Protein 3BRV (pdb70)

B-factor: mean 16.97, std 7.67, range [2.0, 57.82]

InterPro domains:
  IPR000626 Ubiquitin-like domain [PS50053] (307-384)
  IPR000719 Protein kinase domain [PF00069] (16-290)
  IPR000719 Protein kinase domain [PS50011] (15-300)
  IPR000719 Protein kinase domain [SM00220] (15-312)
  IPR008271 Serine/threonine-protein kinase, active site [PS00108] (141-153)
  IPR011009 Protein kinase-like domain superfamily [SSF56112] (11-290)
  IPR022007 I-kappa-kinase-beta NEMO binding domain [PF12179] (706-742)
  IPR022007 I-kappa-kinase-beta NEMO binding domain [SM01239] (705-742)
  IPR029071 Ubiquitin-like domain superfamily [SSF54236] (316-384)
  IPR041185 IKBKB, scaffold dimerization domain [PF18397] (389-663)
  IPR046375 IKBKB, scaffold dimerization domain superfamily [G3DSA:1.20.1270.250] (397-669)
  IPR051180 Inhibitor of nuclear factor kappa-B kinase [PTHR22969] (9-743)

Foldseek 3Di:
DVVVVVVVVVVVVVVVVVVVVVVVVPVVDPVPDDPVVVD/DVVVVVVVVVVVVVVVVVVVVVVCVVVVVVVVVVVVVVVV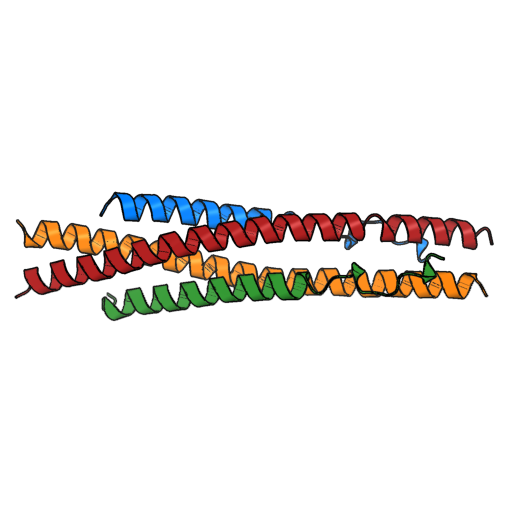VVVVVVVVVVVVVVVVVVVVD/DDDPVGVVVVVVVVVVVVVVVVVVVVVVPVVDPVPDPPVVVD/DVVVVVVVVVVVVVVVVVVVVVVVVVVVVVVVVVVVVVVVVVVVVVVVVVVVVVVVVVVVVD

Secondary structure (DSSP, 8-state):
-HHHHHHHHHHHHHHHHHHHHHHHHTTS-GGGS--GGG-/-HHHHHHHHHHHHHHHHHHHHHHHHHHHHHHHHHHHHHHHHHHHHHHHHHHHHHHHHHHH-/---HHHHHHHHHHHHHHHHHHHHHHHHHHHS-GGGS--GGG-/-HHHHHHHHHHHHHHHHHHHHHHHHHHHHHHHHHHHHHHHHHHHHHHHHHHHHHHHHHHHT-

Sequence (204 aa):
SEELVAEAHNLCTLLENAIQDTVREQDQSFTALDWSWLQETLQRCLEENQELRDAIRQSNQILRERCEELLHFQASQREEKEFLMCKFQEARKLVERLGLAKKSEELVAEAHNLCTLLENAIQDTVREQDQSFTALDWSWLQETLQRCLEENQELRDAIRQSNQILRERCEELLHFQASQREEKEFLMMCKFQEARKLVERLGLE

Organism: Homo sapiens (NCBI:txid9606)

CATH classification: 1.20.5.390

Radius of gyration: 24.62 Å; Cα contacts (8 Å, |Δi|>4): 130; chains: 4; bounding box: 77×47×42 Å

Structure (mmCIF, N/CA/C/O backbone):
data_3BRV
#
_entry.id   3BRV
#
_cell.length_a   44.820
_cell.length_b   50.670
_cell.length_c   102.790
_cell.angle_alpha   90.00
_cell.angle_beta   90.00
_cell.angle_gamma   90.00
#
_symmetry.space_group_name_H-M   'P 21 21 21'
#
loop_
_entity.id
_entity.type
_entity.pdbx_description
1 polymer 'Inhibitor of nuclear factor kappa-B kinase subunit beta'
2 polymer 'NF-kappa-B essential modulator'
3 water water
#
loop_
_atom_site.group_PDB
_atom_site.id
_atom_site.type_symbol
_atom_site.label_atom_id
_atom_site.label_alt_id
_atom_site.label_comp_id
_atom_site.label_asym_id
_atom_site.label_entity_id
_atom_site.label_seq_id
_atom_site.pdbx_PDB_ins_code
_atom_site.Cartn_x
_atom_site.Cartn_y
_atom_site.Cartn_z
_atom_site.occupancy
_atom_site.B_iso_or_equiv
_atom_site.auth_seq_id
_atom_site.auth_comp_id
_atom_site.auth_asym_id
_atom_site.auth_atom_id
_atom_site.pdbx_PDB_model_num
ATOM 1 N N . SER A 1 8 ? -29.417 -14.778 27.213 1.00 12.31 705 SER A N 1
ATOM 2 C CA . SER A 1 8 ? -28.893 -13.737 28.200 1.00 13.63 705 SER A CA 1
ATOM 3 C C . SER A 1 8 ? -28.455 -12.368 27.612 1.00 13.35 705 SER A C 1
ATOM 4 O O . SER A 1 8 ? -27.607 -12.235 26.714 1.00 12.56 705 SER A O 1
ATOM 7 N N . GLU A 1 9 ? -29.033 -11.348 28.206 1.00 13.88 706 GLU A N 1
ATOM 8 C CA . GLU A 1 9 ? -28.982 -9.963 27.762 1.00 13.94 706 GLU A CA 1
ATOM 9 C C . GLU A 1 9 ? -27.565 -9.383 27.766 1.00 13.68 706 GLU A C 1
ATOM 10 O O . GLU A 1 9 ? -27.200 -8.613 26.882 1.00 13.68 706 GLU A O 1
ATOM 12 N N . GLU A 1 10 ? -26.770 -9.789 28.764 1.00 14.38 707 GLU A N 1
ATOM 13 C CA . GLU A 1 10 ? -25.362 -9.381 28.941 1.00 14.00 707 GLU A CA 1
ATOM 14 C C . GLU A 1 10 ? -24.431 -10.022 27.933 1.00 13.42 707 GLU A C 1
ATOM 15 O O . GLU A 1 10 ? -23.602 -9.350 27.343 1.00 14.19 707 GLU A O 1
ATOM 21 N N . LEU A 1 11 ? -24.546 -11.316 27.729 1.00 12.15 708 LEU A N 1
ATOM 22 C CA . LEU A 1 11 ? -23.731 -11.947 26.722 1.00 12.49 708 LEU A CA 1
ATOM 23 C C . LEU A 1 11 ? -23.916 -11.255 25.361 1.00 12.01 708 LEU A C 1
ATOM 24 O O . LEU A 1 11 ? -22.961 -11.169 24.576 1.00 11.42 708 LEU A O 1
ATOM 29 N N . VAL A 1 12 ? -25.164 -10.879 25.086 1.00 12.21 709 VAL A N 1
ATOM 30 C CA . VAL A 1 12 ? -25.620 -10.246 23.823 1.00 12.77 709 VAL A CA 1
ATOM 31 C C . VAL A 1 12 ? -25.098 -8.794 23.687 1.00 13.27 709 VAL A C 1
ATOM 32 O O . VAL A 1 12 ? -24.659 -8.398 22.620 1.00 14.51 709 VAL A O 1
ATOM 36 N N . ALA A 1 13 ? -25.144 -8.040 24.785 1.00 11.53 710 ALA A N 1
ATOM 37 C CA . ALA A 1 13 ? -24.590 -6.700 24.909 1.00 10.90 710 ALA A CA 1
ATOM 38 C C . ALA A 1 13 ? -23.070 -6.724 24.767 1.00 10.02 710 ALA A C 1
ATOM 39 O O . ALA A 1 13 ? -22.494 -5.900 24.107 1.00 10.46 710 ALA A O 1
ATOM 41 N N . GLU A 1 14 ? -22.408 -7.668 25.402 1.00 9.22 711 GLU A N 1
ATOM 42 C CA . GLU A 1 14 ? -20.985 -7.768 25.268 1.00 9.44 711 GLU A CA 1
ATOM 43 C C . GLU A 1 14 ? -20.569 -8.041 23.863 1.00 9.93 711 GLU A C 1
ATOM 44 O O . GLU A 1 14 ? -19.521 -7.510 23.397 1.00 9.25 711 GLU A O 1
ATOM 50 N N . ALA A 1 15 ? -21.372 -8.857 23.174 1.00 8.80 712 ALA A N 1
ATOM 51 C CA . ALA A 1 15 ? -20.978 -9.261 21.861 1.00 11.03 712 ALA A CA 1
ATOM 52 C C . ALA A 1 15 ? -21.020 -8.064 20.921 1.00 10.57 712 ALA A C 1
ATOM 53 O O . ALA A 1 15 ? -20.086 -7.870 20.157 1.00 12.58 712 ALA A O 1
ATOM 55 N N . HIS A 1 16 ? -22.092 -7.290 20.981 1.00 9.97 713 HIS A N 1
ATOM 56 C CA . HIS A 1 16 ? -22.221 -6.028 20.276 1.00 10.76 713 HIS A CA 1
ATOM 57 C C . HIS A 1 16 ? -21.067 -5.122 20.591 1.00 10.08 713 HIS A C 1
ATOM 58 O O . HIS A 1 16 ? -20.513 -4.514 19.702 1.00 10.20 713 HIS A O 1
ATOM 65 N N . ASN A 1 17 ? -20.726 -4.994 21.864 1.00 11.04 714 ASN A N 1
ATOM 66 C CA . ASN A 1 17 ? -19.575 -4.179 22.233 1.00 12.60 714 ASN A CA 1
ATOM 67 C C . ASN A 1 17 ? -18.232 -4.624 21.594 1.00 13.25 714 ASN A C 1
ATOM 68 O O . ASN A 1 17 ? -17.498 -3.789 21.114 1.00 14.03 714 ASN A O 1
ATOM 73 N N . LEU A 1 18 ? -17.942 -5.938 21.584 1.00 13.57 715 LEU A N 1
ATOM 74 C CA . LEU A 1 18 ? -16.719 -6.528 20.983 1.00 13.25 715 LEU A CA 1
ATOM 75 C C . LEU A 1 18 ? -16.648 -6.447 19.453 1.00 13.00 715 LEU A C 1
ATOM 76 O O . LEU A 1 18 ? -15.578 -6.239 18.905 1.00 13.93 715 LEU A O 1
ATOM 81 N N . CYS A 1 19 ? -17.802 -6.574 18.820 1.00 13.33 716 CYS A N 1
ATOM 82 C CA . CYS A 1 19 ? -17.963 -6.368 17.383 1.00 14.10 716 CYS A CA 1
ATOM 83 C C . CYS A 1 19 ? -17.692 -4.945 16.962 1.00 12.14 716 CYS A C 1
ATOM 84 O O . CYS A 1 19 ? -17.207 -4.726 15.849 1.00 12.56 716 CYS A O 1
ATOM 87 N N . THR A 1 20 ? -18.063 -4.000 17.810 1.00 9.67 717 THR A N 1
ATOM 88 C CA . THR A 1 20 ? -17.881 -2.622 17.511 1.00 8.86 717 THR A CA 1
ATOM 89 C C . THR A 1 20 ? -16.363 -2.325 17.549 1.00 9.74 717 THR A C 1
ATOM 90 O O . THR A 1 20 ? -15.835 -1.770 16.557 1.00 8.36 717 THR A O 1
ATOM 94 N N . LEU A 1 21 ? -15.700 -2.737 18.659 1.00 9.18 718 LEU A N 1
ATOM 95 C CA . LEU A 1 21 ? -14.206 -2.797 18.808 1.00 9.94 718 LEU A CA 1
ATOM 96 C C . LEU A 1 21 ? -13.486 -3.536 17.684 1.00 9.71 718 LEU A C 1
ATOM 97 O O . LEU A 1 21 ? -12.551 -2.986 17.129 1.00 14.13 718 LEU A O 1
ATOM 102 N N . LEU A 1 22 ? -13.892 -4.755 17.320 1.00 8.44 719 LEU A N 1
ATOM 103 C CA . LEU A 1 22 ? -13.329 -5.398 16.138 1.00 5.99 719 LEU A CA 1
ATOM 104 C C . LEU A 1 22 ? -13.549 -4.527 14.882 1.00 5.05 719 LEU A C 1
ATOM 105 O O . LEU A 1 22 ? -12.645 -4.329 14.078 1.00 5.76 719 LEU A O 1
ATOM 110 N N . GLU A 1 23 ? -14.738 -4.041 14.675 1.00 5.55 720 GLU A N 1
ATOM 111 C CA . GLU A 1 23 ? -14.956 -3.118 13.572 1.00 8.10 720 GLU A CA 1
ATOM 112 C C . GLU A 1 23 ? -13.967 -1.973 13.540 1.00 8.63 720 GLU A C 1
ATOM 113 O O . GLU A 1 23 ? -13.373 -1.699 12.479 1.00 10.76 720 GLU A O 1
ATOM 119 N N . ASN A 1 24 ? -13.808 -1.302 14.673 1.00 8.62 721 ASN A N 1
ATOM 120 C CA . ASN A 1 24 ? -12.973 -0.080 14.781 1.00 8.13 721 ASN A CA 1
ATOM 121 C C . ASN A 1 24 ? -11.492 -0.383 14.520 1.00 9.39 721 ASN A C 1
ATOM 122 O O . ASN A 1 24 ? -10.767 0.408 13.867 1.00 8.40 721 ASN A O 1
ATOM 127 N N . ALA A 1 25 ? -11.063 -1.521 15.094 1.00 10.52 722 ALA A N 1
ATOM 128 C CA . ALA A 1 25 ? -9.695 -2.002 15.073 1.00 11.62 722 ALA A CA 1
ATOM 129 C C . ALA A 1 25 ? -9.395 -2.287 13.631 1.00 11.94 722 ALA A C 1
ATOM 130 O O . ALA A 1 25 ? -8.365 -1.906 13.182 1.00 13.33 722 ALA A O 1
ATOM 132 N N . ILE A 1 26 ? -10.298 -2.927 12.888 1.00 13.31 723 ILE A N 1
ATOM 133 C CA . ILE A 1 26 ? -10.010 -3.245 11.466 1.00 13.58 723 ILE A CA 1
ATOM 134 C C . ILE A 1 26 ? -9.943 -1.967 10.643 1.00 13.82 723 ILE A C 1
ATOM 135 O O . ILE A 1 26 ? -9.114 -1.864 9.688 1.00 13.30 723 ILE A O 1
ATOM 140 N N . GLN A 1 27 ? -10.839 -1.026 10.958 1.00 12.70 724 GLN A N 1
ATOM 141 C CA . GLN A 1 27 ? -10.933 0.239 10.228 1.00 14.35 724 GLN A CA 1
ATOM 142 C C . GLN A 1 27 ? -9.652 1.057 10.372 1.00 15.07 724 GLN A C 1
ATOM 143 O O . GLN A 1 27 ? -9.160 1.584 9.404 1.00 16.39 724 GLN A O 1
ATOM 145 N N . ASP A 1 28 ? -9.160 1.189 11.597 1.00 16.27 725 ASP A N 1
ATOM 146 C CA . ASP A 1 28 ? -7.916 1.863 11.889 1.00 16.57 725 ASP A CA 1
ATOM 147 C C . ASP A 1 28 ? -6.762 1.303 11.092 1.00 17.10 725 ASP A C 1
ATOM 148 O O . ASP A 1 28 ? -5.986 2.063 10.504 1.00 16.53 725 ASP A O 1
ATOM 153 N N . THR A 1 29 ? -6.649 -0.016 11.110 1.00 16.63 726 THR A N 1
ATOM 154 C CA . THR A 1 29 ? -5.625 -0.715 10.373 1.00 17.93 726 THR A CA 1
ATOM 155 C C . THR A 1 29 ? -5.667 -0.369 8.897 1.00 17.17 726 THR A C 1
ATOM 156 O O . THR A 1 29 ? -4.636 0.013 8.353 1.00 18.41 726 THR A O 1
ATOM 160 N N . VAL A 1 30 ? -6.830 -0.527 8.268 1.00 17.27 727 VAL A N 1
ATOM 161 C CA . VAL A 1 30 ? -7.019 -0.211 6.842 1.00 17.06 727 VAL A CA 1
ATOM 162 C C . VAL A 1 30 ? -7.225 1.299 6.718 1.00 19.55 727 VAL A C 1
ATOM 163 O O . VAL A 1 30 ? -8.281 1.716 6.263 1.00 22.60 727 VAL A O 1
ATOM 167 N N . ARG A 1 31 ? -6.333 2.138 7.186 1.00 19.70 728 ARG A N 1
ATOM 168 C CA . ARG A 1 31 ? -6.524 3.608 7.087 1.00 18.67 728 ARG A CA 1
ATOM 169 C C . ARG A 1 31 ? -5.089 4.014 7.277 1.00 18.62 728 ARG A C 1
ATOM 170 O O . ARG A 1 31 ? -4.509 4.712 6.459 1.00 18.83 728 ARG A O 1
ATOM 172 N N . GLU A 1 32 ? -4.478 3.480 8.332 1.00 18.86 729 GLU A N 1
ATOM 173 C CA . GLU A 1 32 ? -3.030 3.584 8.494 1.00 20.00 729 GLU A CA 1
ATOM 174 C C . GLU A 1 32 ? -2.290 3.036 7.254 1.00 19.49 729 GLU A C 1
ATOM 175 O O . GLU A 1 32 ? -1.493 3.741 6.680 1.00 19.81 729 GLU A O 1
ATOM 177 N N . GLN A 1 33 ? -2.627 1.829 6.779 1.00 20.70 730 GLN A N 1
ATOM 178 C CA . GLN A 1 33 ? -1.875 1.210 5.673 1.00 19.69 730 GLN A CA 1
ATOM 179 C C . GLN A 1 33 ? -2.192 1.881 4.331 1.00 18.89 730 GLN A C 1
ATOM 180 O O . GLN A 1 33 ? -1.475 1.681 3.295 1.00 19.01 730 GLN A O 1
ATOM 186 N N . ASP A 1 34 ? -3.231 2.718 4.363 1.00 18.33 731 ASP A N 1
ATOM 187 C CA . ASP A 1 34 ? -3.539 3.631 3.241 1.00 17.46 731 ASP A CA 1
ATOM 188 C C . ASP A 1 34 ? -2.787 4.923 3.209 1.00 15.75 731 ASP A C 1
ATOM 189 O O . ASP A 1 34 ? -2.975 5.702 2.311 1.00 16.37 731 ASP A O 1
ATOM 194 N N . GLN A 1 35 ? -1.953 5.186 4.204 1.00 13.59 732 GLN A N 1
ATOM 195 C CA . GLN A 1 35 ? -0.972 6.238 4.030 1.00 10.88 732 GLN A CA 1
ATOM 196 C C . GLN A 1 35 ? 0.200 5.524 3.294 1.00 7.89 732 GLN A C 1
ATOM 197 O O . GLN A 1 35 ? 0.945 4.756 3.898 1.00 5.18 732 GLN A O 1
ATOM 203 N N . SER A 1 36 ? 0.273 5.717 1.978 1.00 5.28 733 SER A N 1
ATOM 204 C CA . SER A 1 36 ? 1.186 4.904 1.124 1.00 3.73 733 SER A CA 1
ATOM 205 C C . SER A 1 36 ? 2.492 5.609 0.757 1.00 3.39 733 SER A C 1
ATOM 206 O O . SER A 1 36 ? 2.570 6.880 0.611 1.00 2.00 733 SER A O 1
ATOM 209 N N . PHE A 1 37 ? 3.523 4.796 0.570 1.00 4.36 734 PHE A N 1
ATOM 210 C CA . PHE A 1 37 ? 4.824 5.287 0.137 1.00 4.77 734 PHE A CA 1
ATOM 211 C C . PHE A 1 37 ? 4.827 5.774 -1.296 1.00 6.98 734 PHE A C 1
ATOM 212 O O . PHE A 1 37 ? 5.743 6.479 -1.723 1.00 7.21 734 PHE A O 1
ATOM 220 N N . THR A 1 38 ? 3.769 5.409 -2.031 1.00 10.56 735 THR A N 1
ATOM 221 C CA . THR A 1 38 ? 3.463 5.913 -3.380 1.00 12.17 735 THR A CA 1
ATOM 222 C C . THR A 1 38 ? 3.295 7.409 -3.342 1.00 12.43 735 THR A C 1
ATOM 223 O O . THR A 1 38 ? 3.430 8.035 -4.358 1.00 13.82 735 THR A O 1
ATOM 227 N N . ALA A 1 39 ? 3.032 7.957 -2.167 1.00 12.74 736 ALA A N 1
ATOM 228 C CA . ALA A 1 39 ? 2.873 9.419 -1.948 1.00 13.29 736 ALA A CA 1
ATOM 229 C C . ALA A 1 39 ? 4.137 10.245 -1.833 1.00 12.13 736 ALA A C 1
ATOM 230 O O . ALA A 1 39 ? 4.136 11.481 -1.972 1.00 12.45 736 ALA A O 1
ATOM 232 N N . LEU A 1 40 ? 5.191 9.602 -1.426 1.00 12.81 737 LEU A N 1
ATOM 233 C CA . LEU A 1 40 ? 6.479 10.209 -1.324 1.00 11.39 737 LEU A CA 1
ATOM 234 C C . LEU A 1 40 ? 6.901 10.569 -2.730 1.00 12.70 737 LEU A C 1
ATOM 235 O O . LEU A 1 40 ? 6.403 10.031 -3.712 1.00 12.83 737 LEU A O 1
ATOM 240 N N . ASP A 1 41 ? 7.794 11.543 -2.822 1.00 13.99 738 ASP A N 1
ATOM 241 C CA . ASP A 1 41 ? 8.426 11.893 -4.038 1.00 14.72 738 ASP A CA 1
ATOM 242 C C . ASP A 1 41 ? 9.584 10.946 -4.314 1.00 14.29 738 ASP A C 1
ATOM 243 O O . ASP A 1 41 ? 10.526 10.915 -3.525 1.00 14.05 738 ASP A O 1
ATOM 248 N N . TRP A 1 42 ? 9.532 10.173 -5.405 1.00 13.24 739 TRP A N 1
ATOM 249 C CA . TRP A 1 42 ? 10.602 9.215 -5.714 1.00 13.33 739 TRP A CA 1
ATOM 250 C C . TRP A 1 42 ? 11.409 9.669 -6.957 1.00 12.75 739 TRP A C 1
ATOM 251 O O . TRP A 1 42 ? 12.194 8.946 -7.515 1.00 12.34 739 TRP A O 1
ATOM 262 N N . SER A 1 43 ? 11.246 10.899 -7.353 1.00 12.39 740 SER A N 1
ATOM 263 C CA . SER A 1 43 ? 11.873 11.392 -8.597 1.00 11.91 740 SER A CA 1
ATOM 264 C C . SER A 1 43 ? 13.408 11.555 -8.468 1.00 13.37 740 SER A C 1
ATOM 265 O O . SER A 1 43 ? 14.118 11.674 -9.456 1.00 10.91 740 SER A O 1
ATOM 268 N N . TRP A 1 44 ? 13.939 11.516 -7.245 1.00 15.16 741 TRP A N 1
ATOM 269 C CA . TRP A 1 44 ? 15.413 11.505 -7.074 1.00 17.12 741 TRP A CA 1
ATOM 270 C C . TRP A 1 44 ? 16.042 10.170 -7.539 1.00 18.62 741 TRP A C 1
ATOM 271 O O . TRP A 1 44 ? 17.258 10.061 -7.614 1.00 19.39 741 TRP A O 1
ATOM 282 N N . LEU A 1 45 ? 15.214 9.163 -7.834 1.00 20.87 742 LEU A N 1
ATOM 283 C CA . LEU A 1 45 ? 15.659 7.936 -8.511 1.00 24.98 742 LEU A CA 1
ATOM 284 C C . LEU A 1 45 ? 15.983 8.213 -9.965 1.00 28.06 742 LEU A C 1
ATOM 285 O O . LEU A 1 45 ? 16.628 7.397 -10.621 1.00 28.50 742 LEU A O 1
ATOM 290 N N . GLN A 1 46 ? 15.420 9.331 -10.458 1.00 34.28 743 GLN A N 1
ATOM 291 C CA . GLN A 1 46 ? 15.871 10.246 -11.599 1.00 38.65 743 GLN A CA 1
ATOM 292 C C . GLN A 1 46 ? 14.661 10.684 -12.413 1.00 39.93 743 GLN A C 1
ATOM 293 O O . GLN A 1 46 ? 13.687 9.918 -12.514 1.00 42.41 743 GLN A O 1
ATOM 299 N N . GLU B 2 8 ? -46.658 -17.059 29.224 1.00 17.95 49 GLU B N 1
ATOM 300 C CA . GLU B 2 8 ? -46.071 -18.369 29.619 1.00 15.78 49 GLU B CA 1
ATOM 301 C C . GLU B 2 8 ? -44.563 -18.673 29.402 1.00 15.17 49 GLU B C 1
ATOM 302 O O . GLU B 2 8 ? -43.818 -17.943 28.759 1.00 15.26 49 GLU B O 1
ATOM 308 N N . THR B 2 9 ? -44.160 -19.799 29.985 1.00 13.70 50 THR B N 1
ATOM 309 C CA . THR B 2 9 ? -42.828 -20.329 29.998 1.00 12.98 50 THR B CA 1
ATOM 310 C C . THR B 2 9 ? -42.250 -20.587 28.591 1.00 12.16 50 THR B C 1
ATOM 311 O O . THR B 2 9 ? -41.097 -20.242 28.306 1.00 11.50 50 THR B O 1
ATOM 315 N N . LEU B 2 10 ? -43.032 -21.203 27.710 1.00 11.32 51 LEU B N 1
ATOM 316 C CA . LEU B 2 10 ? -42.536 -21.451 26.346 1.00 10.67 51 LEU B CA 1
ATOM 317 C C . LEU B 2 10 ? -42.328 -20.119 25.561 1.00 10.63 51 LEU B C 1
ATOM 318 O O . LEU B 2 10 ? -41.273 -19.937 24.854 1.00 8.63 51 LEU B O 1
ATOM 323 N N . GLN B 2 11 ? -43.278 -19.178 25.737 1.00 10.09 52 GLN B N 1
ATOM 324 C CA . GLN B 2 11 ? -43.206 -17.860 25.070 1.00 10.65 52 GLN B CA 1
ATOM 325 C C . GLN B 2 11 ? -41.984 -17.040 25.567 1.00 11.54 52 GLN B C 1
ATOM 326 O O . GLN B 2 11 ? -41.333 -16.347 24.794 1.00 11.69 52 GLN B O 1
ATOM 328 N N . ARG B 2 12 ? -41.679 -17.119 26.859 1.00 12.17 53 ARG B N 1
ATOM 329 C CA . ARG B 2 12 ? -40.531 -16.410 27.393 1.00 12.53 53 ARG B CA 1
ATOM 330 C C . ARG B 2 12 ? -39.304 -17.056 26.803 1.00 13.17 53 ARG B C 1
ATOM 331 O O . ARG B 2 12 ? -38.319 -16.398 26.485 1.00 14.81 53 ARG B O 1
ATOM 333 N N . CYS B 2 13 ? -39.376 -18.358 26.611 1.00 14.43 54 CYS B N 1
ATOM 334 C CA . CYS B 2 13 ? -38.228 -19.118 26.227 1.00 13.04 54 CYS B CA 1
ATOM 335 C C . CYS B 2 13 ? -37.935 -18.877 24.750 1.00 13.25 54 CYS B C 1
ATOM 336 O O . CYS B 2 13 ? -36.761 -18.816 24.336 1.00 11.89 54 CYS B O 1
ATOM 339 N N . LEU B 2 14 ? -39.019 -18.767 23.970 1.00 12.54 55 LEU B N 1
ATOM 340 C CA . LEU B 2 14 ? -38.933 -18.497 22.560 1.00 12.59 55 LEU B CA 1
ATOM 341 C C . LEU B 2 14 ? -38.494 -17.060 22.362 1.00 13.26 55 LEU B C 1
ATOM 342 O O . LEU B 2 14 ? -37.840 -16.804 21.388 1.00 13.54 55 LEU B O 1
ATOM 347 N N . GLU B 2 15 ? -38.808 -16.124 23.267 1.00 14.37 56 GLU B N 1
ATOM 348 C CA . GLU B 2 15 ? -38.328 -14.709 23.070 1.00 15.99 56 GLU B CA 1
ATOM 349 C C . GLU B 2 15 ? -36.799 -14.706 23.223 1.00 15.84 56 GLU B C 1
ATOM 350 O O . GLU B 2 15 ? -36.079 -14.013 22.519 1.00 15.22 56 GLU B O 1
ATOM 356 N N . GLU B 2 16 ? -36.321 -15.484 24.181 1.00 15.98 57 GLU B N 1
ATOM 357 C CA . GLU B 2 16 ? -34.913 -15.503 24.419 1.00 16.22 57 GLU B CA 1
ATOM 358 C C . GLU B 2 16 ? -34.243 -16.178 23.240 1.00 15.27 57 GLU B C 1
ATOM 359 O O . GLU B 2 16 ? -33.232 -15.658 22.772 1.00 15.74 57 GLU B O 1
ATOM 365 N N . ASN B 2 17 ? -34.806 -17.300 22.763 1.00 12.57 58 ASN B N 1
ATOM 366 C CA . ASN B 2 17 ? -34.294 -18.022 21.597 1.00 12.82 58 ASN B CA 1
ATOM 367 C C . ASN B 2 17 ? -34.112 -17.105 20.366 1.00 13.34 58 ASN B C 1
ATOM 368 O O . ASN B 2 17 ? -33.059 -17.076 19.726 1.00 12.66 58 ASN B O 1
ATOM 373 N N . GLN B 2 18 ? -35.122 -16.318 20.076 1.00 14.01 59 GLN B N 1
ATOM 374 C CA . GLN B 2 18 ? -35.026 -15.429 18.957 1.00 15.69 59 GLN B CA 1
ATOM 375 C C . GLN B 2 18 ? -33.963 -14.396 19.187 1.00 15.51 59 GLN B C 1
ATOM 376 O O . GLN B 2 18 ? -33.184 -14.111 18.278 1.00 16.89 59 GLN B O 1
ATOM 382 N N . GLU B 2 19 ? -33.861 -13.898 20.422 1.00 14.92 60 GLU B N 1
ATOM 383 C CA . GLU B 2 19 ? -32.904 -12.815 20.758 1.00 13.44 60 GLU B CA 1
ATOM 384 C C . GLU B 2 19 ? -31.470 -13.360 20.592 1.00 12.91 60 GLU B C 1
ATOM 385 O O . GLU B 2 19 ? -30.585 -12.683 20.007 1.00 11.66 60 GLU B O 1
ATOM 387 N N . LEU B 2 20 ? -31.267 -14.611 21.063 1.00 11.76 61 LEU B N 1
ATOM 388 C CA . LEU B 2 20 ? -29.975 -15.310 20.966 1.00 10.57 61 LEU B CA 1
ATOM 389 C C . LEU B 2 20 ? -29.540 -15.504 19.487 1.00 11.97 61 LEU B C 1
ATOM 390 O O . LEU B 2 20 ? -28.420 -15.150 19.140 1.00 10.42 61 LEU B O 1
ATOM 395 N N . ARG B 2 21 ? -30.469 -15.961 18.626 1.00 14.53 62 ARG B N 1
ATOM 396 C CA . ARG B 2 21 ? -30.252 -16.197 17.202 1.00 15.57 62 ARG B CA 1
ATOM 397 C C . ARG B 2 21 ? -30.039 -14.914 16.509 1.00 14.93 62 ARG B C 1
ATOM 398 O O . ARG B 2 21 ? -29.285 -14.877 15.569 1.00 17.21 62 ARG B O 1
ATOM 406 N N . ASP B 2 22 ? -30.781 -13.866 16.878 1.00 14.41 63 ASP B N 1
ATOM 407 C CA . ASP B 2 22 ? -30.562 -12.563 16.231 1.00 12.61 63 ASP B CA 1
ATOM 408 C C . ASP B 2 22 ? -29.133 -12.137 16.501 1.00 11.10 63 ASP B C 1
ATOM 409 O O . ASP B 2 22 ? -28.453 -11.781 15.561 1.00 10.45 63 ASP B O 1
ATOM 414 N N . ALA B 2 23 ? -28.687 -12.214 17.767 1.00 10.72 64 ALA B N 1
ATOM 415 C CA . ALA B 2 23 ? -27.301 -11.885 18.146 1.00 11.31 64 ALA B CA 1
ATOM 416 C C . ALA B 2 23 ? -26.287 -12.626 17.328 1.00 11.21 64 ALA B C 1
ATOM 417 O O . ALA B 2 23 ? -25.578 -12.034 16.587 1.00 11.97 64 ALA B O 1
ATOM 419 N N . ILE B 2 24 ? -26.223 -13.927 17.440 1.00 11.94 65 ILE B N 1
ATOM 420 C CA . ILE B 2 24 ? -25.313 -14.697 16.578 1.00 11.94 65 ILE B CA 1
ATOM 421 C C . ILE B 2 24 ? -25.407 -14.362 15.075 1.00 10.74 65 ILE B C 1
ATOM 422 O O . ILE B 2 24 ? -24.456 -14.419 14.340 1.00 7.95 65 ILE B O 1
ATOM 427 N N . ARG B 2 25 ? -26.610 -14.128 14.599 1.00 12.54 66 ARG B N 1
ATOM 428 C CA . ARG B 2 25 ? -26.761 -13.860 13.187 1.00 12.65 66 ARG B CA 1
ATOM 429 C C . ARG B 2 25 ? -26.110 -12.506 12.801 1.00 10.98 66 ARG B C 1
ATOM 430 O O . ARG B 2 25 ? -25.603 -12.383 11.695 1.00 9.81 66 ARG B O 1
ATOM 438 N N . GLN B 2 26 ? -26.173 -11.543 13.724 1.00 9.80 67 GLN B N 1
ATOM 439 C CA . GLN B 2 26 ? -25.614 -10.211 13.568 1.00 10.80 67 GLN B CA 1
ATOM 440 C C . GLN B 2 26 ? -24.110 -10.253 13.653 1.00 11.22 67 GLN B C 1
ATOM 441 O O . GLN B 2 26 ? -23.458 -9.506 12.993 1.00 9.91 67 GLN B O 1
ATOM 447 N N . SER B 2 27 ? -23.565 -11.030 14.588 1.00 11.97 68 SER B N 1
ATOM 448 C CA . SER B 2 27 ? -22.119 -11.134 14.683 1.00 12.43 68 SER B CA 1
ATOM 449 C C . SER B 2 27 ? -21.594 -11.876 13.447 1.00 11.85 68 SER B C 1
ATOM 450 O O . SER B 2 27 ? -20.510 -11.615 12.934 1.00 12.84 68 SER B O 1
ATOM 453 N N . ASN B 2 28 ? -22.384 -12.820 12.958 1.00 12.48 69 ASN B N 1
ATOM 454 C CA . ASN B 2 28 ? -21.956 -13.694 11.876 1.00 12.60 69 ASN B CA 1
ATOM 455 C C . ASN B 2 28 ? -21.793 -12.806 10.640 1.00 12.61 69 ASN B C 1
ATOM 456 O O . ASN B 2 28 ? -20.833 -12.944 9.925 1.00 12.39 69 ASN B O 1
ATOM 461 N N . GLN B 2 29 ? -22.771 -11.950 10.373 1.00 12.78 70 GLN B N 1
ATOM 462 C CA . GLN B 2 29 ? -22.675 -10.973 9.268 1.00 12.44 70 GLN B CA 1
ATOM 463 C C . GLN B 2 29 ? -21.454 -10.031 9.461 1.00 11.61 70 GLN B C 1
ATOM 464 O O . GLN B 2 29 ? -20.694 -9.803 8.553 1.00 9.88 70 GLN B O 1
ATOM 470 N N . ILE B 2 30 ? -21.249 -9.500 10.670 1.00 12.71 71 ILE B N 1
ATOM 471 C CA . ILE B 2 30 ? -20.033 -8.655 10.952 1.00 13.82 71 ILE B CA 1
ATOM 472 C C . ILE B 2 30 ? -18.689 -9.379 10.645 1.00 13.72 71 ILE B C 1
ATOM 473 O O . ILE B 2 30 ? -17.849 -8.836 9.980 1.00 14.90 71 ILE B O 1
ATOM 478 N N . LEU B 2 31 ? -18.531 -10.614 11.133 1.00 14.00 72 LEU B N 1
ATOM 479 C CA . LEU B 2 31 ? -17.375 -11.468 10.879 1.00 13.75 72 LEU B CA 1
ATOM 480 C C . LEU B 2 31 ? -17.207 -11.599 9.410 1.00 14.19 72 LEU B C 1
ATOM 481 O O . LEU B 2 31 ? -16.115 -11.375 8.883 1.00 16.16 72 LEU B O 1
ATOM 486 N N . ARG B 2 32 ? -18.292 -11.896 8.710 1.00 12.98 73 ARG B N 1
ATOM 487 C CA . ARG B 2 32 ? -18.254 -12.161 7.296 1.00 11.97 73 ARG B CA 1
ATOM 488 C C . ARG B 2 32 ? -17.713 -10.970 6.459 1.00 13.01 73 ARG B C 1
ATOM 489 O O . ARG B 2 32 ? -16.815 -11.125 5.596 1.00 12.37 73 ARG B O 1
ATOM 497 N N . GLU B 2 33 ? -18.250 -9.774 6.742 1.00 13.25 74 GLU B N 1
ATOM 498 C CA . GLU B 2 33 ? -17.837 -8.562 6.093 1.00 13.61 74 GLU B CA 1
ATOM 499 C C . GLU B 2 33 ? -16.402 -8.193 6.489 1.00 13.50 74 GLU B C 1
ATOM 500 O O . GLU B 2 33 ? -15.622 -7.731 5.650 1.00 12.22 74 GLU B O 1
ATOM 506 N N . ARG B 2 34 ? -16.065 -8.352 7.778 1.00 13.97 75 ARG B N 1
ATOM 507 C CA . ARG B 2 34 ? -14.731 -8.030 8.290 1.00 13.49 75 ARG B CA 1
ATOM 508 C C . ARG B 2 34 ? -13.693 -8.924 7.704 1.00 13.72 75 ARG B C 1
ATOM 509 O O . ARG B 2 34 ? -12.556 -8.495 7.385 1.00 13.95 75 ARG B O 1
ATOM 517 N N . CYS B 2 35 ? -14.056 -10.198 7.562 1.00 13.61 76 CYS B N 1
ATOM 518 C CA . CYS B 2 35 ? -13.156 -11.160 6.930 1.00 15.07 76 CYS B CA 1
ATOM 519 C C . CYS B 2 35 ? -12.840 -10.799 5.472 1.00 15.42 76 CYS B C 1
ATOM 520 O O . CYS B 2 35 ? -11.687 -10.840 5.098 1.00 16.79 76 CYS B O 1
ATOM 523 N N . GLU B 2 36 ? -13.847 -10.498 4.658 1.00 15.61 77 GLU B N 1
ATOM 524 C CA . GLU B 2 36 ? -13.671 -10.044 3.282 1.00 16.88 77 GLU B CA 1
ATOM 525 C C . GLU B 2 36 ? -12.804 -8.773 3.195 1.00 17.14 77 GLU B C 1
ATOM 526 O O . GLU B 2 36 ? -11.839 -8.713 2.428 1.00 14.95 77 GLU B O 1
ATOM 532 N N . GLU B 2 37 ? -13.096 -7.792 4.057 1.00 17.13 78 GLU B N 1
ATOM 533 C CA . GLU B 2 37 ? -12.239 -6.608 4.200 1.00 19.34 78 GLU B CA 1
ATOM 534 C C . GLU B 2 37 ? -10.751 -6.846 4.520 1.00 19.39 78 GLU B C 1
ATOM 535 O O . GLU B 2 37 ? -9.873 -6.099 4.090 1.00 20.32 78 GLU B O 1
ATOM 541 N N . LEU B 2 38 ? -10.492 -7.818 5.381 1.00 18.16 79 LEU B N 1
ATOM 542 C CA . LEU B 2 38 ? -9.159 -8.164 5.761 1.00 17.45 79 LEU B CA 1
ATOM 543 C C . LEU B 2 38 ? -8.425 -8.906 4.648 1.00 17.13 79 LEU B C 1
ATOM 544 O O . LEU B 2 38 ? -7.227 -8.832 4.562 1.00 15.15 79 LEU B O 1
ATOM 549 N N . LEU B 2 39 ? -9.164 -9.660 3.845 1.00 16.53 80 LEU B N 1
ATOM 550 C CA . LEU B 2 39 ? -8.634 -10.314 2.676 1.00 17.95 80 LEU B CA 1
ATOM 551 C C . LEU B 2 39 ? -8.259 -9.337 1.538 1.00 17.90 80 LEU B C 1
ATOM 552 O O . LEU B 2 39 ? -7.256 -9.562 0.835 1.00 17.39 80 LEU B O 1
ATOM 557 N N . HIS B 2 40 ? -9.099 -8.317 1.324 1.00 16.86 81 HIS B N 1
ATOM 558 C CA . HIS B 2 40 ? -8.743 -7.141 0.520 1.00 16.55 81 HIS B CA 1
ATOM 559 C C . HIS B 2 40 ? -7.504 -6.373 1.003 1.00 16.85 81 HIS B C 1
ATOM 560 O O . HIS B 2 40 ? -6.690 -5.968 0.191 1.00 16.54 81 HIS B O 1
ATOM 567 N N . PHE B 2 41 ? -7.406 -6.128 2.311 1.00 15.42 82 PHE B N 1
ATOM 568 C CA . PHE B 2 41 ? -6.255 -5.528 2.920 1.00 15.53 82 PHE B CA 1
ATOM 569 C C . PHE B 2 41 ? -4.974 -6.341 2.719 1.00 16.74 82 PHE B C 1
ATOM 570 O O . PHE B 2 41 ? -3.936 -5.812 2.647 1.00 18.32 82 PHE B O 1
ATOM 578 N N . GLN B 2 42 ? -5.029 -7.643 2.738 1.00 16.76 83 GLN B N 1
ATOM 579 C CA . GLN B 2 42 ? -3.887 -8.424 2.350 1.00 17.16 83 GLN B CA 1
ATOM 580 C C . GLN B 2 42 ? -3.426 -8.150 0.923 1.00 17.19 83 GLN B C 1
ATOM 581 O O . GLN B 2 42 ? -2.236 -8.211 0.751 1.00 17.63 83 GLN B O 1
ATOM 587 N N . ALA B 2 43 ? -4.334 -7.929 -0.067 1.00 15.33 84 ALA B N 1
ATOM 588 C CA . ALA B 2 43 ? -3.957 -7.596 -1.459 1.00 15.80 84 ALA B CA 1
ATOM 589 C C . ALA B 2 43 ? -3.308 -6.190 -1.501 1.00 16.13 84 ALA B C 1
ATOM 590 O O . ALA B 2 43 ? -2.247 -5.993 -2.083 1.00 17.64 84 ALA B O 1
ATOM 592 N N . SER B 2 44 ? -3.920 -5.233 -0.821 1.00 15.66 85 SER B N 1
ATOM 593 C CA . SER B 2 44 ? -3.409 -3.860 -0.707 1.00 14.92 85 SER B CA 1
ATOM 594 C C . SER B 2 44 ? -1.999 -3.865 -0.040 1.00 15.07 85 SER B C 1
ATOM 595 O O . SER B 2 44 ? -1.098 -3.246 -0.496 1.00 13.58 85 SER B O 1
ATOM 598 N N . GLN B 2 45 ? -1.826 -4.686 0.979 1.00 15.25 86 GLN B N 1
ATOM 599 C CA . GLN B 2 45 ? -0.618 -4.844 1.665 1.00 16.99 86 GLN B CA 1
ATOM 600 C C . GLN B 2 45 ? 0.495 -5.504 0.771 1.00 17.81 86 GLN B C 1
ATOM 601 O O . GLN B 2 45 ? 1.634 -5.024 0.809 1.00 18.27 86 GLN B O 1
ATOM 607 N N . ARG B 2 46 ? 0.188 -6.563 -0.007 1.00 16.63 87 ARG B N 1
ATOM 608 C CA . ARG B 2 46 ? 1.161 -7.116 -0.919 1.00 17.06 87 ARG B CA 1
ATOM 609 C C . ARG B 2 46 ? 1.439 -6.127 -2.032 1.00 15.01 87 ARG B C 1
ATOM 610 O O . ARG B 2 46 ? 2.563 -5.936 -2.364 1.00 12.88 87 ARG B O 1
ATOM 618 N N . GLU B 2 47 ? 0.441 -5.410 -2.536 1.00 14.81 88 GLU B N 1
ATOM 619 C CA . GLU B 2 47 ? 0.764 -4.309 -3.505 1.00 15.05 88 GLU B CA 1
ATOM 620 C C . GLU B 2 47 ? 1.667 -3.150 -3.026 1.00 13.91 88 GLU B C 1
ATOM 621 O O . GLU B 2 47 ? 2.526 -2.747 -3.741 1.00 13.68 88 GLU B O 1
ATOM 627 N N . GLU B 2 48 ? 1.564 -2.719 -1.761 1.00 14.12 89 GLU B N 1
ATOM 628 C CA . GLU B 2 48 ? 2.351 -1.629 -1.240 1.00 12.22 89 GLU B CA 1
ATOM 629 C C . GLU B 2 48 ? 3.791 -2.114 -1.172 1.00 13.53 89 GLU B C 1
ATOM 630 O O . GLU B 2 48 ? 4.700 -1.394 -1.513 1.00 12.77 89 GLU B O 1
ATOM 636 N N . LYS B 2 49 ? 3.968 -3.361 -0.744 1.00 14.33 90 LYS B N 1
ATOM 637 C CA . LYS B 2 49 ? 5.223 -3.965 -0.482 1.00 15.01 90 LYS B CA 1
ATOM 638 C C . LYS B 2 49 ? 5.941 -4.183 -1.792 1.00 15.61 90 LYS B C 1
ATOM 639 O O . LYS B 2 49 ? 7.154 -3.955 -1.869 1.00 16.30 90 LYS B O 1
ATOM 645 N N . GLU B 2 50 ? 5.200 -4.642 -2.819 1.00 14.73 91 GLU B N 1
ATOM 646 C CA . GLU B 2 50 ? 5.768 -4.895 -4.114 1.00 13.56 91 GLU B CA 1
ATOM 647 C C . GLU B 2 50 ? 6.300 -3.608 -4.701 1.00 15.17 91 GLU B C 1
ATOM 648 O O . GLU B 2 50 ? 7.501 -3.580 -5.111 1.00 15.76 91 GLU B O 1
ATOM 654 N N . PHE B 2 51 ? 5.454 -2.550 -4.747 1.00 13.78 92 PHE B N 1
ATOM 655 C CA . PHE B 2 51 ? 5.927 -1.235 -5.070 1.00 12.27 92 PHE B CA 1
ATOM 656 C C . PHE B 2 51 ? 7.241 -0.799 -4.326 1.00 12.82 92 PHE B C 1
ATOM 657 O O . PHE B 2 51 ? 8.217 -0.386 -4.920 1.00 15.34 92 PHE B O 1
ATOM 665 N N . LEU B 2 52 ? 7.263 -0.915 -3.023 1.00 12.52 93 LEU B N 1
ATOM 666 C CA . LEU B 2 52 ? 8.383 -0.578 -2.160 1.00 12.28 93 LEU B CA 1
ATOM 667 C C . LEU B 2 52 ? 9.658 -1.393 -2.424 1.00 12.09 93 LEU B C 1
ATOM 668 O O . LEU B 2 52 ? 10.738 -0.838 -2.473 1.00 11.32 93 LEU B O 1
ATOM 673 N N . MET B 2 53 ? 9.535 -2.708 -2.638 1.00 12.97 94 MET B N 1
ATOM 674 C CA . MET B 2 53 ? 10.643 -3.508 -3.128 1.00 13.64 94 MET B CA 1
ATOM 675 C C . MET B 2 53 ? 11.223 -2.951 -4.448 1.00 14.39 94 MET B C 1
ATOM 676 O O . MET B 2 53 ? 12.420 -2.834 -4.539 1.00 13.62 94 MET B O 1
ATOM 681 N N . CYS B 2 54 ? 10.380 -2.604 -5.448 1.00 15.99 95 CYS B N 1
ATOM 682 C CA . CYS B 2 54 ? 10.852 -2.093 -6.711 1.00 17.24 95 CYS B CA 1
ATOM 683 C C . CYS B 2 54 ? 11.661 -0.854 -6.392 1.00 18.46 95 CYS B C 1
ATOM 684 O O . CYS B 2 54 ? 12.829 -0.807 -6.794 1.00 18.93 95 CYS B O 1
ATOM 687 N N . LYS B 2 55 ? 11.043 0.105 -5.668 1.00 15.67 96 LYS B N 1
ATOM 688 C CA . LYS B 2 55 ? 11.586 1.397 -5.435 1.00 14.29 96 LYS B CA 1
ATOM 689 C C . LYS B 2 55 ? 12.970 1.278 -4.800 1.00 13.43 96 LYS B C 1
ATOM 690 O O . LYS B 2 55 ? 13.927 1.892 -5.217 1.00 14.01 96 LYS B O 1
ATOM 696 N N . PHE B 2 56 ? 13.106 0.424 -3.830 1.00 12.89 97 PHE B N 1
ATOM 697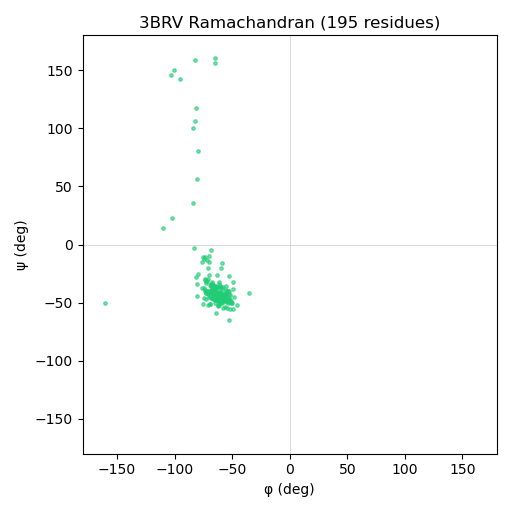 C CA . PHE B 2 56 ? 14.370 0.312 -3.126 1.00 12.34 97 PHE B CA 1
ATOM 698 C C . PHE B 2 56 ? 15.392 -0.544 -3.864 1.00 13.10 97 PHE B C 1
ATOM 699 O O . PHE B 2 56 ? 16.583 -0.292 -3.670 1.00 12.30 97 PHE B O 1
ATOM 707 N N . GLN B 2 57 ? 14.953 -1.518 -4.682 1.00 12.08 98 GLN B N 1
ATOM 708 C CA . GLN B 2 57 ? 15.825 -2.073 -5.671 1.00 13.28 98 GLN B CA 1
ATOM 709 C C . GLN B 2 57 ? 16.319 -1.012 -6.648 1.00 14.13 98 GLN B C 1
ATOM 710 O O . GLN B 2 57 ? 17.536 -0.945 -6.871 1.00 15.40 98 GLN B O 1
ATOM 716 N N . GLU B 2 58 ? 15.434 -0.183 -7.226 1.00 15.19 99 GLU B N 1
ATOM 717 C CA . GLU B 2 58 ? 15.872 0.996 -8.077 1.00 15.98 99 GLU B CA 1
ATOM 718 C C . GLU B 2 58 ? 16.937 1.777 -7.335 1.00 14.53 99 GLU B C 1
ATOM 719 O O . GLU B 2 58 ? 17.932 2.126 -7.879 1.00 15.22 99 GLU B O 1
ATOM 725 N N . ALA B 2 59 ? 16.725 2.033 -6.049 1.00 16.50 100 ALA B N 1
ATOM 726 C CA . ALA B 2 59 ? 17.643 2.910 -5.256 1.00 15.04 100 ALA B CA 1
ATOM 727 C C . ALA B 2 59 ? 18.997 2.224 -5.126 1.00 15.44 100 ALA B C 1
ATOM 728 O O . ALA B 2 59 ? 20.048 2.845 -5.352 1.00 16.48 100 ALA B O 1
ATOM 730 N N . ARG B 2 60 ? 18.982 0.932 -4.785 1.00 14.94 101 ARG B N 1
ATOM 731 C CA . ARG B 2 60 ? 20.206 0.177 -4.742 1.00 14.30 101 ARG B CA 1
ATOM 732 C C . ARG B 2 60 ? 20.951 0.205 -6.066 1.00 14.03 101 ARG B C 1
ATOM 733 O O . ARG B 2 60 ? 22.196 0.378 -6.073 1.00 14.78 101 ARG B O 1
ATOM 741 N N . LYS B 2 61 ? 20.234 0.019 -7.173 1.00 11.95 102 LYS B N 1
ATOM 742 C CA . LYS B 2 61 ? 20.902 0.031 -8.467 1.00 10.44 102 LYS B CA 1
ATOM 743 C C . LYS B 2 61 ? 21.523 1.386 -8.834 1.00 11.17 102 LYS B C 1
ATOM 744 O O . LYS B 2 61 ? 22.716 1.469 -9.244 1.00 9.24 102 LYS B O 1
ATOM 750 N N . LEU B 2 62 ? 20.753 2.456 -8.661 1.00 11.65 103 LEU B N 1
ATOM 751 C CA . LEU B 2 62 ? 21.312 3.810 -8.831 1.00 11.93 103 LEU B CA 1
ATOM 752 C C . LEU B 2 62 ? 22.609 4.039 -8.022 1.00 11.60 103 LEU B C 1
ATOM 753 O O . LEU B 2 62 ? 23.654 4.487 -8.539 1.00 7.81 103 LEU B O 1
ATOM 758 N N . VAL B 2 63 ? 22.540 3.686 -6.751 1.00 12.14 104 VAL B N 1
ATOM 759 C CA . VAL B 2 63 ? 23.655 3.983 -5.826 1.00 12.80 104 VAL B CA 1
ATOM 760 C C . VAL B 2 63 ? 24.902 3.241 -6.298 1.00 14.42 104 VAL B C 1
ATOM 761 O O . VAL B 2 63 ? 25.964 3.835 -6.449 1.00 14.53 104 VAL B O 1
ATOM 765 N N . GLU B 2 64 ? 24.771 1.918 -6.519 1.00 13.93 105 GLU B N 1
ATOM 766 C CA . GLU B 2 64 ? 25.841 1.160 -7.175 1.00 15.87 105 GLU B CA 1
ATOM 767 C C . GLU B 2 64 ? 26.320 1.749 -8.510 1.00 15.52 105 GLU B C 1
ATOM 768 O O . GLU B 2 64 ? 27.525 1.808 -8.805 1.00 14.53 105 GLU B O 1
ATOM 774 N N . ARG B 2 65 ? 25.359 2.165 -9.313 1.00 16.42 106 ARG B N 1
ATOM 775 C CA . ARG B 2 65 ? 25.645 2.643 -10.633 1.00 18.35 106 ARG B CA 1
ATOM 776 C C . ARG B 2 65 ? 26.471 3.886 -10.428 1.00 18.42 106 ARG B C 1
ATOM 777 O O . ARG B 2 65 ? 27.597 3.921 -10.844 1.00 18.85 106 ARG B O 1
ATOM 785 N N . LEU B 2 66 ? 25.941 4.879 -9.723 1.00 18.57 107 LEU B N 1
ATOM 786 C CA . LEU B 2 66 ? 26.699 6.079 -9.423 1.00 19.02 107 LEU B CA 1
ATOM 787 C C . LEU B 2 66 ? 28.114 5.836 -8.834 1.00 20.87 107 LEU B C 1
ATOM 788 O O . LEU B 2 66 ? 29.025 6.628 -9.078 1.00 19.89 107 LEU B O 1
ATOM 793 N N . GLY B 2 67 ? 28.296 4.757 -8.060 1.00 22.74 108 GLY B N 1
ATOM 794 C CA . GLY B 2 67 ? 29.586 4.480 -7.411 1.00 23.99 108 GLY B CA 1
ATOM 795 C C . GLY B 2 67 ? 30.647 4.133 -8.439 1.00 26.02 108 GLY B C 1
ATOM 796 O O . GLY B 2 67 ? 31.855 4.394 -8.231 1.00 25.55 108 GLY B O 1
ATOM 797 N N . LEU B 2 68 ? 30.201 3.496 -9.529 1.00 27.18 109 LEU B N 1
ATOM 798 C CA . LEU B 2 68 ? 31.007 3.339 -10.733 1.00 28.71 109 LEU B CA 1
ATOM 799 C C . LEU B 2 68 ? 30.765 4.613 -11.588 1.00 29.50 109 LEU B C 1
ATOM 800 O O . LEU B 2 68 ? 31.406 5.664 -11.462 1.00 30.14 109 LEU B O 1
ATOM 805 N N . ALA C 1 5 ? -35.869 -20.418 8.471 1.00 20.81 702 ALA C N 1
ATOM 806 C CA . ALA C 1 5 ? -35.020 -20.435 9.680 1.00 20.68 702 ALA C CA 1
ATOM 807 C C . ALA C 1 5 ? -33.800 -21.325 9.443 1.00 21.06 702 ALA C C 1
ATOM 808 O O . ALA C 1 5 ? -33.731 -22.061 8.450 1.00 21.20 702 ALA C O 1
ATOM 810 N N . LYS C 1 6 ? -32.829 -21.217 10.344 1.00 21.13 703 LYS C N 1
ATOM 811 C CA . LYS C 1 6 ? -31.696 -22.138 10.423 1.00 21.51 703 LYS C CA 1
ATOM 812 C C . LYS C 1 6 ? -31.933 -23.104 11.595 1.00 21.34 703 LYS C C 1
ATOM 813 O O . LYS C 1 6 ? -32.511 -22.712 12.599 1.00 21.93 703 LYS C O 1
ATOM 819 N N . LYS C 1 7 ? -31.490 -24.356 11.484 1.00 20.90 704 LYS C N 1
ATOM 820 C CA . LYS C 1 7 ? -31.444 -25.235 12.643 1.00 20.68 704 LYS C CA 1
ATOM 821 C C . LYS C 1 7 ? -30.417 -24.575 13.564 1.00 20.40 704 LYS C C 1
ATOM 822 O O . LYS C 1 7 ? -29.625 -23.765 13.111 1.00 20.37 704 LYS C O 1
ATOM 824 N N . SER C 1 8 ? -30.436 -24.899 14.848 1.00 20.09 705 SER C N 1
ATOM 825 C CA . SER C 1 8 ? -29.514 -24.296 15.797 1.00 19.99 705 SER C CA 1
ATOM 826 C C . SER C 1 8 ? -28.097 -24.796 15.580 1.00 19.67 705 SER C C 1
ATOM 827 O O . SER C 1 8 ? -27.184 -23.999 15.452 1.00 20.31 705 SER C O 1
ATOM 830 N N . GLU C 1 9 ? -27.932 -26.125 15.534 1.00 19.20 706 GLU C N 1
ATOM 831 C CA . GLU C 1 9 ? -26.683 -26.797 15.134 1.00 18.65 706 GLU C CA 1
ATOM 832 C C . GLU C 1 9 ? -26.034 -25.970 14.052 1.00 17.62 706 GLU C C 1
ATOM 833 O O . GLU C 1 9 ? -24.825 -25.803 14.030 1.00 16.86 706 GLU C O 1
ATOM 839 N N . GLU C 1 10 ? -26.876 -25.485 13.141 1.00 16.86 707 GLU C N 1
ATOM 840 C CA . GLU C 1 10 ? -26.434 -24.778 11.956 1.00 15.71 707 GLU C CA 1
ATOM 841 C C . GLU C 1 10 ? -25.945 -23.343 12.179 1.00 14.21 707 GLU C C 1
ATOM 842 O O . GLU C 1 10 ? -24.931 -22.988 11.656 1.00 13.52 707 GLU C O 1
ATOM 848 N N . LEU C 1 11 ? -26.669 -22.534 12.944 1.00 12.72 708 LEU C N 1
ATOM 849 C CA . LEU C 1 11 ? -26.197 -21.207 13.261 1.00 11.90 708 LEU C CA 1
ATOM 850 C C . LEU C 1 11 ? -24.822 -21.191 13.966 1.00 12.32 708 LEU C C 1
ATOM 851 O O . LEU C 1 11 ? -23.974 -20.322 13.736 1.00 12.91 708 LEU C O 1
ATOM 856 N N . VAL C 1 12 ? -24.664 -22.112 14.904 1.00 11.93 709 VAL C N 1
ATOM 857 C CA . VAL C 1 12 ? -23.467 -22.278 15.687 1.00 10.65 709 VAL C CA 1
ATOM 858 C C . VAL C 1 12 ? -22.263 -22.715 14.830 1.00 11.30 709 VAL C C 1
ATOM 859 O O . VAL C 1 12 ? -21.186 -22.147 14.964 1.00 11.65 709 VAL C O 1
ATOM 863 N N . ALA C 1 13 ? -22.455 -23.715 13.962 1.00 9.95 710 ALA C N 1
ATOM 864 C CA . ALA C 1 13 ? -21.429 -24.099 12.966 1.00 10.18 710 ALA C CA 1
ATOM 865 C C . ALA C 1 13 ? -20.906 -22.925 12.080 1.00 9.46 710 ALA C C 1
ATOM 866 O O . ALA C 1 13 ? -19.728 -22.730 11.866 1.00 11.27 710 ALA C O 1
ATOM 868 N N . GLU C 1 14 ? -21.823 -22.145 11.585 1.00 9.89 711 GLU C N 1
ATOM 869 C CA . GLU C 1 14 ? -21.569 -21.026 10.743 1.00 10.85 711 GLU C CA 1
ATOM 870 C C . GLU C 1 14 ? -20.726 -20.082 11.536 1.00 11.48 711 GLU C C 1
ATOM 871 O O . GLU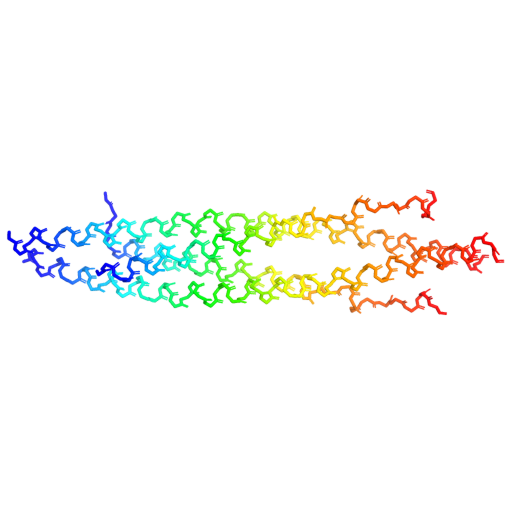 C 1 14 ? -19.741 -19.641 11.071 1.00 14.50 711 GLU C O 1
ATOM 877 N N . ALA C 1 15 ? -21.102 -19.844 12.783 1.00 12.41 712 ALA C N 1
ATOM 878 C CA . ALA C 1 15 ? -20.516 -18.871 13.643 1.00 12.05 712 ALA C CA 1
ATOM 879 C C . ALA C 1 15 ? -19.173 -19.464 14.048 1.00 12.47 712 ALA C C 1
ATOM 880 O O . ALA C 1 15 ? -18.198 -18.779 14.028 1.00 12.20 712 ALA C O 1
ATOM 882 N N . HIS C 1 16 ? -19.094 -20.767 14.306 1.00 12.39 713 HIS C N 1
ATOM 883 C CA . HIS C 1 16 ? -17.772 -21.362 14.497 1.00 13.14 713 HIS C CA 1
ATOM 884 C C . HIS C 1 16 ? -16.829 -21.204 13.283 1.00 12.65 713 HIS C C 1
ATOM 885 O O . HIS C 1 16 ? -15.711 -20.875 13.481 1.00 13.03 713 HIS C O 1
ATOM 892 N N . ASN C 1 17 ? -17.276 -21.530 12.057 1.00 12.83 714 ASN C N 1
ATOM 893 C CA . ASN C 1 17 ? -16.450 -21.447 10.871 1.00 13.55 714 ASN C CA 1
ATOM 894 C C . ASN C 1 17 ? -16.052 -19.988 10.617 1.00 15.27 714 ASN C C 1
ATOM 895 O O . ASN C 1 17 ? -14.926 -19.737 10.185 1.00 16.16 714 ASN C O 1
ATOM 897 N N . LEU C 1 18 ? -16.957 -19.037 10.887 1.00 13.61 715 LEU C N 1
ATOM 898 C CA . LEU C 1 18 ? -16.610 -17.649 10.675 1.00 13.46 715 LEU C CA 1
ATOM 899 C C . LEU C 1 18 ? -15.534 -17.169 11.628 1.00 13.77 715 LEU C C 1
ATOM 900 O O . LEU C 1 18 ? -14.653 -16.398 11.232 1.00 13.28 715 LEU C O 1
ATOM 905 N N . CYS C 1 19 ? -15.608 -17.621 12.876 1.00 14.15 716 CYS C N 1
ATOM 906 C CA . CYS C 1 19 ? -14.512 -17.417 13.890 1.00 13.74 716 CYS C CA 1
ATOM 907 C C 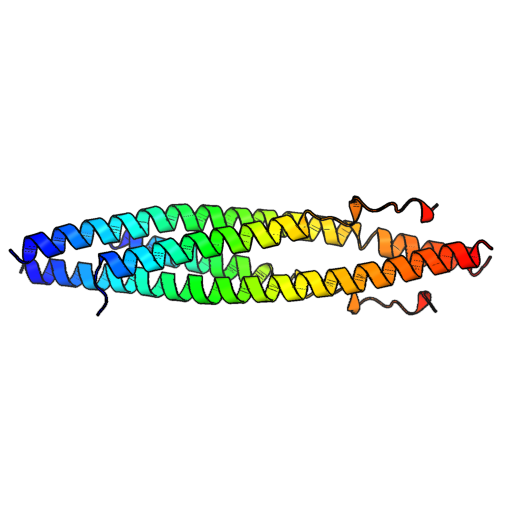. CYS C 1 19 ? -13.088 -17.890 13.473 1.00 13.00 716 CYS C C 1
ATOM 908 O O . CYS C 1 19 ? -12.125 -17.120 13.562 1.00 13.41 716 CYS C O 1
ATOM 911 N N . THR C 1 20 ? -13.005 -19.134 12.997 1.00 11.73 717 THR C N 1
ATOM 912 C CA . THR C 1 20 ? -11.848 -19.739 12.425 1.00 12.07 717 THR C CA 1
ATOM 913 C C . THR C 1 20 ? -11.318 -18.887 11.240 1.00 12.97 717 THR C C 1
ATOM 914 O O . THR C 1 20 ? -10.132 -18.670 11.090 1.00 14.48 717 THR C O 1
ATOM 918 N N . LEU C 1 21 ? -12.199 -18.413 10.374 1.00 13.40 718 LEU C N 1
ATOM 919 C CA . LEU C 1 21 ? -11.791 -17.701 9.185 1.00 13.18 718 LEU C CA 1
ATOM 920 C C . LEU C 1 21 ? -11.188 -16.377 9.592 1.00 14.06 718 LEU C C 1
ATOM 921 O O . LEU C 1 21 ? -10.355 -15.890 8.896 1.00 14.89 718 LEU C O 1
ATOM 926 N N . LEU C 1 22 ? -11.704 -15.748 10.657 1.00 12.80 719 LEU C N 1
ATOM 927 C CA . LEU C 1 22 ? -11.176 -14.490 11.106 1.00 12.48 719 LEU C CA 1
ATOM 928 C C . LEU C 1 22 ? -9.834 -14.635 11.829 1.00 12.44 719 LEU C C 1
ATOM 929 O O . LEU C 1 22 ? -8.967 -13.766 11.738 1.00 12.68 719 LEU C O 1
ATOM 934 N N . GLU C 1 23 ? -9.688 -15.697 12.602 1.00 11.78 720 GLU C N 1
ATOM 935 C CA . GLU C 1 23 ? -8.456 -15.986 13.214 1.00 11.97 720 GLU C CA 1
ATOM 936 C C . GLU C 1 23 ? -7.412 -16.203 12.173 1.00 12.76 720 GLU C C 1
ATOM 937 O O . GLU C 1 23 ? -6.291 -15.679 12.296 1.00 13.28 720 GLU C O 1
ATOM 943 N N . ASN C 1 24 ? -7.763 -16.969 11.140 1.00 14.35 721 ASN C N 1
ATOM 944 C CA . ASN C 1 24 ? -6.820 -17.219 10.006 1.00 14.60 721 ASN C CA 1
ATOM 945 C C . ASN C 1 24 ? -6.505 -16.048 9.115 1.00 15.09 721 ASN C C 1
ATOM 946 O O . ASN C 1 24 ? -5.375 -15.936 8.668 1.00 15.80 721 ASN C O 1
ATOM 951 N N . ALA C 1 25 ? -7.483 -15.196 8.802 1.00 15.13 722 ALA C N 1
ATOM 952 C CA . ALA C 1 25 ? -7.200 -13.973 8.108 1.00 15.82 722 ALA C CA 1
ATOM 953 C C . ALA C 1 25 ? -6.219 -13.133 8.915 1.00 17.89 722 ALA C C 1
ATOM 954 O O . ALA C 1 25 ? -5.248 -12.538 8.361 1.00 20.95 722 ALA C O 1
ATOM 956 N N . ILE C 1 26 ? -6.443 -13.033 10.225 1.00 17.48 723 ILE C N 1
ATOM 957 C CA . ILE C 1 26 ? -5.544 -12.211 11.053 1.00 15.54 723 ILE C CA 1
ATOM 958 C C . ILE C 1 26 ? -4.110 -12.766 10.985 1.00 16.85 723 ILE C C 1
ATOM 959 O O . ILE C 1 26 ? -3.160 -12.028 10.630 1.00 18.52 723 ILE C O 1
ATOM 964 N N . GLN C 1 27 ? -3.985 -14.067 11.245 1.00 16.89 724 GLN C N 1
ATOM 965 C CA . GLN C 1 27 ? -2.722 -14.747 11.279 1.00 17.36 724 GLN C CA 1
ATOM 966 C C . GLN C 1 27 ? -2.024 -14.540 9.946 1.00 16.37 724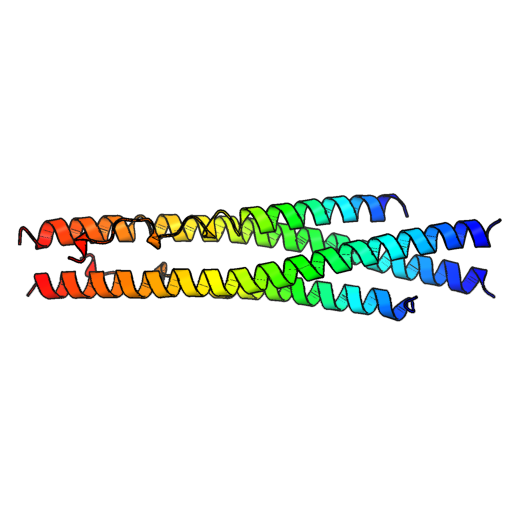 GLN C C 1
ATOM 967 O O . GLN C 1 27 ? -0.862 -14.286 9.934 1.00 14.25 724 GLN C O 1
ATOM 973 N N . ASP C 1 28 ? -2.737 -14.703 8.829 1.00 15.84 725 ASP C N 1
ATOM 974 C CA . ASP C 1 28 ? -2.125 -14.573 7.547 1.00 16.05 725 ASP C CA 1
ATOM 975 C C . ASP C 1 28 ? -1.574 -13.170 7.288 1.00 15.30 725 ASP C C 1
ATOM 976 O O . ASP C 1 28 ? -0.452 -12.977 6.731 1.00 14.43 725 ASP C O 1
ATOM 981 N N . THR C 1 29 ? -2.377 -12.195 7.678 1.00 14.45 726 THR C N 1
ATOM 982 C CA . THR C 1 29 ? -1.962 -10.780 7.590 1.00 15.64 726 THR C CA 1
ATOM 983 C C . THR C 1 29 ? -0.729 -10.569 8.432 1.00 15.21 726 THR C C 1
ATOM 984 O O . THR C 1 29 ? 0.187 -9.895 7.959 1.00 15.22 726 THR C O 1
ATOM 988 N N . VAL C 1 30 ? -0.683 -11.160 9.662 1.00 16.23 727 VAL C N 1
ATOM 989 C CA . VAL C 1 30 ? 0.427 -10.936 10.576 1.00 14.53 727 VAL C CA 1
ATOM 990 C C . VAL C 1 30 ? 1.660 -11.648 10.136 1.00 14.47 727 VAL C C 1
ATOM 991 O O . VAL C 1 30 ? 2.773 -11.151 10.333 1.00 14.96 727 VAL C O 1
ATOM 995 N N . ARG C 1 31 ? 1.466 -12.753 9.470 1.00 13.28 728 ARG C N 1
ATOM 996 C CA . ARG C 1 31 ? 2.618 -13.518 8.993 1.00 13.15 728 ARG C CA 1
ATOM 997 C C . ARG C 1 31 ? 3.246 -12.831 7.791 1.00 12.21 728 ARG C C 1
ATOM 998 O O . ARG C 1 31 ? 4.430 -12.656 7.768 1.00 13.03 728 ARG C O 1
ATOM 1000 N N . GLU C 1 32 ? 2.459 -12.488 6.786 1.00 12.29 729 GLU C N 1
ATOM 1001 C CA . GLU C 1 32 ? 2.953 -11.687 5.667 1.00 13.10 729 GLU C CA 1
ATOM 1002 C C . GLU C 1 32 ? 3.670 -10.363 6.081 1.00 12.10 729 GLU C C 1
ATOM 1003 O O . GLU C 1 32 ? 4.705 -10.015 5.535 1.00 14.26 729 GLU C O 1
ATOM 1005 N N . GLN C 1 33 ? 3.170 -9.660 7.070 1.00 11.51 730 GLN C N 1
ATOM 1006 C CA . GLN C 1 33 ? 3.797 -8.430 7.545 1.00 11.26 730 GLN C CA 1
ATOM 1007 C C . GLN C 1 33 ? 5.104 -8.700 8.312 1.00 12.23 730 GLN C C 1
ATOM 1008 O O . GLN C 1 33 ? 6.050 -7.889 8.278 1.00 13.02 730 GLN C O 1
ATOM 1014 N N . ASP C 1 34 ? 5.181 -9.849 8.993 1.00 13.46 731 ASP C N 1
ATOM 1015 C CA . ASP C 1 34 ? 6.341 -10.173 9.809 1.00 12.85 731 ASP C CA 1
ATOM 1016 C C . ASP C 1 34 ? 7.429 -10.565 8.853 1.00 13.87 731 ASP C C 1
ATOM 1017 O O . ASP C 1 34 ? 8.594 -10.671 9.261 1.00 13.98 731 ASP C O 1
ATOM 1019 N N . GLN C 1 35 ? 7.054 -10.745 7.571 1.00 14.38 732 GLN C N 1
ATOM 1020 C CA . GLN C 1 35 ? 8.001 -10.916 6.476 1.00 14.82 732 GLN C CA 1
ATOM 1021 C C . GLN C 1 35 ? 8.515 -9.488 6.103 1.00 15.80 732 GLN C C 1
ATOM 1022 O O . GLN C 1 35 ? 8.037 -8.848 5.136 1.00 16.20 732 GLN C O 1
ATOM 1024 N N . SER C 1 36 ? 9.481 -9.035 6.922 1.00 14.34 733 SER C N 1
ATOM 1025 C CA . SER C 1 36 ? 9.872 -7.665 7.088 1.00 15.48 733 SER C CA 1
ATOM 1026 C C . SER C 1 36 ? 11.099 -7.279 6.180 1.00 15.40 733 SER C C 1
ATOM 1027 O O . SER C 1 36 ? 11.955 -8.104 5.880 1.00 16.40 733 SER C O 1
ATOM 1030 N N . PHE C 1 37 ? 11.051 -6.066 5.663 1.00 16.12 734 PHE C N 1
ATOM 1031 C CA . PHE C 1 37 ? 12.167 -5.325 5.005 1.00 15.24 734 PHE C CA 1
ATOM 1032 C C . PHE C 1 37 ? 13.464 -5.222 5.824 1.00 14.66 734 PHE C C 1
ATOM 1033 O O . PHE C 1 37 ? 14.533 -5.036 5.271 1.00 15.48 734 PHE C O 1
ATOM 1041 N N . THR C 1 38 ? 13.360 -5.275 7.137 1.00 14.77 735 THR C N 1
ATOM 1042 C CA . THR C 1 38 ? 14.540 -5.226 8.015 1.00 15.25 735 THR C CA 1
ATOM 1043 C C . THR C 1 38 ? 15.452 -6.442 7.712 1.00 15.82 735 THR C C 1
ATOM 1044 O O . THR C 1 38 ? 16.662 -6.355 7.872 1.00 18.50 735 THR C O 1
ATOM 1048 N N . ALA C 1 39 ? 14.874 -7.588 7.366 1.00 14.05 736 ALA C N 1
ATOM 1049 C CA . ALA C 1 39 ? 15.626 -8.779 6.986 1.00 13.70 736 ALA C CA 1
ATOM 1050 C C . ALA C 1 39 ? 16.401 -8.701 5.637 1.00 14.18 736 ALA C C 1
ATOM 1051 O O . ALA C 1 39 ? 17.051 -9.668 5.207 1.00 12.02 736 ALA C O 1
ATOM 1053 N N . LEU C 1 40 ? 16.227 -7.603 4.901 1.00 13.77 737 LEU C N 1
ATOM 1054 C CA . LEU C 1 40 ? 16.926 -7.416 3.600 1.00 13.78 737 LEU C CA 1
ATOM 1055 C C . LEU C 1 40 ? 18.369 -6.892 3.877 1.00 12.26 737 LEU C C 1
ATOM 1056 O O . LEU C 1 40 ? 18.631 -6.388 4.953 1.00 12.17 737 LEU C O 1
ATOM 1061 N N . ASP C 1 41 ? 19.283 -7.056 2.934 1.00 12.04 738 ASP C N 1
ATOM 1062 C CA . ASP C 1 41 ? 20.661 -6.542 3.069 1.00 13.59 738 ASP C CA 1
ATOM 1063 C C . ASP C 1 41 ? 20.572 -5.053 2.667 1.00 13.67 738 ASP C C 1
ATOM 1064 O O . ASP C 1 41 ? 20.359 -4.743 1.517 1.00 16.18 738 ASP C O 1
ATOM 1069 N N . TRP C 1 42 ? 20.641 -4.134 3.617 1.00 12.92 739 TRP C N 1
ATOM 1070 C CA . TRP C 1 42 ? 20.694 -2.692 3.287 1.00 12.20 739 TRP C CA 1
ATOM 1071 C C . TRP C 1 42 ? 22.092 -2.113 3.409 1.00 11.86 739 TRP C C 1
ATOM 1072 O O . TRP C 1 42 ? 22.234 -0.892 3.609 1.00 12.98 739 TRP C O 1
ATOM 1083 N N . SER C 1 43 ? 23.117 -2.964 3.325 1.00 10.82 740 SER C N 1
ATOM 1084 C CA . SER C 1 43 ? 24.488 -2.485 3.570 1.00 10.49 740 SER C CA 1
ATOM 1085 C C . SER C 1 43 ? 25.003 -1.651 2.387 1.00 10.26 740 SER C C 1
ATOM 1086 O O . SER C 1 43 ? 26.043 -0.971 2.482 1.00 8.77 740 SER C O 1
ATOM 1089 N N . TRP C 1 44 ? 24.277 -1.713 1.269 1.00 9.68 741 TRP C N 1
ATOM 1090 C CA . TRP C 1 44 ? 24.518 -0.753 0.184 1.00 10.05 741 TRP C CA 1
ATOM 1091 C C . TRP C 1 44 ? 24.327 0.721 0.619 1.00 9.91 741 TRP C C 1
ATOM 1092 O O . TRP C 1 44 ? 24.731 1.626 -0.107 1.00 9.89 741 TRP C O 1
ATOM 1103 N N . LEU C 1 45 ? 23.684 0.970 1.757 1.00 8.64 742 LEU C N 1
ATOM 1104 C CA . LEU C 1 45 ? 23.566 2.332 2.228 1.00 9.34 742 LEU C CA 1
ATOM 1105 C C . LEU C 1 45 ? 24.868 2.841 2.843 1.00 12.48 742 LEU C C 1
ATOM 1106 O O . LEU C 1 45 ? 24.995 4.039 3.045 1.00 13.71 742 LEU C O 1
ATOM 1111 N N . GLN C 1 46 ? 25.816 1.928 3.156 1.00 15.44 743 GLN C N 1
ATOM 1112 C CA . GLN C 1 46 ? 27.255 2.132 2.885 1.00 17.65 743 GLN C CA 1
ATOM 1113 C C . GLN C 1 46 ? 28.033 2.737 4.002 1.00 18.41 743 GLN C C 1
ATOM 1114 O O . GLN C 1 46 ? 29.107 3.311 3.719 1.00 18.43 743 GLN C O 1
ATOM 1120 N N . GLU D 2 8 ? -41.406 -33.005 23.747 1.00 19.54 49 GLU D N 1
ATOM 1121 C CA . GLU D 2 8 ? -41.518 -31.808 24.662 1.00 20.69 49 GLU D CA 1
ATOM 1122 C C . GLU D 2 8 ? -40.732 -30.571 24.177 1.00 19.22 49 GLU D C 1
ATOM 1123 O O . GLU D 2 8 ? -39.500 -30.563 24.129 1.00 18.61 49 GLU D O 1
ATOM 1129 N N . THR D 2 9 ? -41.510 -29.542 23.854 1.00 17.65 50 THR D N 1
ATOM 1130 C CA . THR D 2 9 ? -41.128 -28.391 23.053 1.00 16.17 50 THR D CA 1
ATOM 1131 C C . THR D 2 9 ? -40.382 -27.424 23.897 1.00 15.29 50 THR D C 1
ATOM 1132 O O . THR D 2 9 ? -39.334 -27.001 23.458 1.00 16.57 50 THR D O 1
ATOM 1136 N N . LEU D 2 10 ? -40.858 -27.139 25.127 1.00 13.68 51 LEU D N 1
ATOM 1137 C CA . LEU D 2 10 ? -40.084 -26.344 26.097 1.00 12.29 51 LEU D CA 1
ATOM 1138 C C . LEU D 2 10 ? -38.672 -26.908 26.398 1.00 13.59 51 LEU D C 1
ATOM 1139 O O . LEU D 2 10 ? -37.705 -26.159 26.465 1.00 15.34 51 LEU D O 1
ATOM 1144 N N . GLN D 2 11 ? -38.535 -28.213 26.562 1.00 12.92 52 GLN D N 1
ATOM 1145 C CA . GLN D 2 11 ? -37.241 -28.816 26.751 1.00 12.94 52 GLN D CA 1
ATOM 1146 C C . GLN D 2 11 ? -36.270 -28.540 25.561 1.00 12.68 52 GLN D C 1
ATOM 1147 O O . GLN D 2 11 ? -35.114 -28.152 25.804 1.00 12.13 52 GLN D O 1
ATOM 1153 N N . ARG D 2 12 ? -36.720 -28.789 24.310 1.00 11.97 53 ARG D N 1
ATOM 1154 C CA . ARG D 2 12 ? -35.939 -28.482 23.107 1.00 11.44 53 ARG D CA 1
ATOM 1155 C C . ARG D 2 12 ? -35.469 -27.036 23.076 1.00 11.53 53 ARG D C 1
ATOM 1156 O O . ARG D 2 12 ? -34.301 -26.780 22.749 1.00 11.69 53 ARG D O 1
ATOM 1158 N N . CYS D 2 13 ? -36.342 -26.090 23.447 1.00 11.95 54 CYS D N 1
ATOM 1159 C CA . CYS D 2 13 ? -35.984 -24.645 23.576 1.00 10.33 54 CYS D CA 1
ATOM 1160 C C . CYS D 2 13 ? -34.921 -24.248 24.624 1.00 10.68 54 CYS D C 1
ATOM 1161 O O . CYS D 2 13 ? -34.081 -23.401 24.383 1.00 10.11 54 CYS D O 1
ATOM 1164 N N . LEU D 2 14 ? -34.969 -24.832 25.826 1.00 10.68 55 LEU D N 1
ATOM 1165 C CA . LEU D 2 14 ? -34.051 -24.492 26.923 1.00 10.32 55 LEU D CA 1
ATOM 1166 C C . LEU D 2 14 ? -32.718 -25.081 26.560 1.00 10.56 55 LEU D C 1
ATOM 1167 O O . LEU D 2 14 ? -31.700 -24.569 26.913 1.00 10.86 55 LEU D O 1
ATOM 1172 N N . GLU D 2 15 ? -32.740 -26.217 25.883 1.00 12.24 56 GLU D N 1
ATOM 1173 C CA . GLU D 2 15 ? -31.536 -26.852 25.412 1.00 13.28 56 GLU D CA 1
ATOM 1174 C C . GLU D 2 15 ? -30.869 -26.101 24.238 1.00 13.11 56 GLU D C 1
ATOM 1175 O O . GLU D 2 15 ? -29.613 -25.966 24.175 1.00 14.27 56 GLU D O 1
ATOM 1181 N N . GLU D 2 16 ? -31.670 -25.592 23.324 1.00 13.26 57 GLU D N 1
ATOM 1182 C CA . GLU D 2 16 ? -31.153 -24.689 22.308 1.00 13.63 57 GLU D CA 1
ATOM 1183 C C . GLU D 2 16 ? -30.674 -23.368 22.924 1.00 13.86 57 GLU D C 1
ATOM 1184 O O . GLU D 2 16 ? -29.724 -22.824 22.441 1.00 15.02 57 GLU D O 1
ATOM 1190 N N . ASN D 2 17 ? -31.321 -22.843 23.973 1.00 13.71 58 ASN D N 1
ATOM 1191 C CA . ASN D 2 17 ? -30.907 -21.551 24.493 1.00 14.14 58 ASN D CA 1
ATOM 1192 C C . ASN D 2 17 ? -29.532 -21.653 25.124 1.00 14.71 58 ASN D C 1
ATOM 1193 O O . ASN D 2 17 ? -28.704 -20.748 24.950 1.00 14.95 58 ASN D O 1
ATOM 1198 N N . GLN D 2 18 ? -29.255 -22.814 25.741 1.00 13.77 59 GLN D N 1
ATOM 1199 C CA . GLN D 2 18 ? -28.039 -23.017 26.432 1.00 11.84 59 GLN D CA 1
ATOM 1200 C C . GLN D 2 18 ? -26.941 -23.166 25.383 1.00 13.62 59 GLN D C 1
ATOM 1201 O O . GLN D 2 18 ? -25.835 -22.584 25.572 1.00 14.01 59 GLN D O 1
ATOM 1207 N N . GLU D 2 19 ? -27.210 -23.912 24.285 1.00 12.46 60 GLU D N 1
ATOM 1208 C CA . GLU D 2 19 ? -26.236 -24.050 23.179 1.00 13.89 60 GLU D CA 1
ATOM 1209 C C . GLU D 2 19 ? -25.891 -22.675 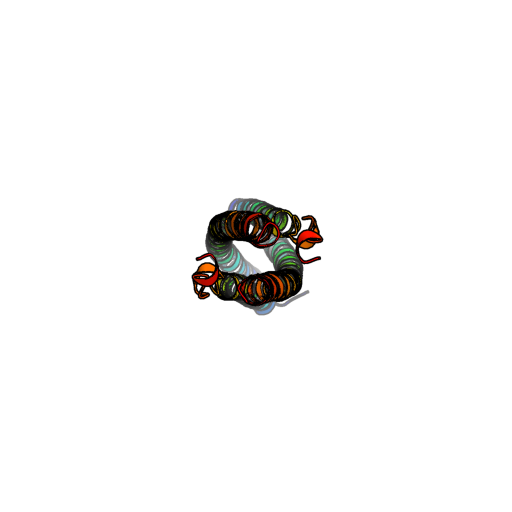22.583 1.00 14.16 60 GLU D C 1
ATOM 1210 O O . GLU D 2 19 ? -24.750 -22.357 22.418 1.00 15.41 60 GLU D O 1
ATOM 1216 N N . LEU D 2 20 ? -26.883 -21.825 22.330 1.00 15.20 61 LEU D N 1
ATOM 1217 C CA . LEU D 2 20 ? -26.665 -20.510 21.719 1.00 15.03 61 LEU D CA 1
ATOM 1218 C C . LEU D 2 20 ? -25.865 -19.604 22.649 1.00 15.55 61 LEU D C 1
ATOM 1219 O O . LEU D 2 20 ? -24.989 -18.854 22.213 1.00 17.66 61 LEU D O 1
ATOM 1224 N N . ARG D 2 21 ? -26.178 -19.687 23.925 1.00 17.51 62 ARG D N 1
ATOM 1225 C CA . ARG D 2 21 ? -25.535 -18.878 24.987 1.00 18.25 62 ARG D CA 1
ATOM 1226 C C . ARG D 2 21 ? -24.082 -19.226 25.111 1.00 17.58 62 ARG D C 1
ATOM 1227 O O . ARG D 2 21 ? -23.259 -18.344 25.214 1.00 16.73 62 ARG D O 1
ATOM 1235 N N . ASP D 2 22 ? -23.818 -20.533 25.208 1.00 17.74 63 ASP D N 1
ATOM 1236 C CA . ASP D 2 22 ? -22.495 -21.098 25.080 1.00 17.86 63 ASP D CA 1
ATOM 1237 C C . ASP D 2 22 ? -21.778 -20.594 23.786 1.00 16.96 63 ASP D C 1
ATOM 1238 O O . ASP D 2 22 ? -20.668 -20.154 23.881 1.00 17.44 63 ASP D O 1
ATOM 1243 N N . ALA D 2 23 ? -22.392 -20.616 22.600 1.00 16.33 64 ALA D N 1
ATOM 1244 C CA . ALA D 2 23 ? -21.673 -20.176 21.405 1.00 14.83 64 ALA D CA 1
ATOM 1245 C C . ALA D 2 23 ? -21.232 -18.721 21.521 1.00 14.64 64 ALA D C 1
ATOM 1246 O O . ALA D 2 23 ? -20.051 -18.418 21.230 1.00 13.39 64 ALA D O 1
ATOM 1248 N N . ILE D 2 24 ? -22.172 -17.830 21.899 1.00 14.30 65 ILE D N 1
ATOM 1249 C CA . ILE D 2 24 ? -21.858 -16.398 22.113 1.00 13.44 65 ILE D CA 1
ATOM 1250 C C . ILE D 2 24 ? -20.819 -16.214 23.230 1.00 12.75 65 ILE D C 1
ATOM 1251 O O . ILE D 2 24 ? -19.944 -15.410 23.120 1.00 12.43 65 ILE D O 1
ATOM 1256 N N . ARG D 2 25 ? -20.914 -16.931 24.320 1.00 12.81 66 ARG D N 1
ATOM 1257 C CA . ARG D 2 25 ? -19.884 -16.782 25.347 1.00 14.46 66 ARG D CA 1
ATOM 1258 C C . ARG D 2 25 ? -18.468 -17.155 24.819 1.00 15.65 66 ARG D C 1
ATOM 1259 O O . ARG D 2 25 ? -17.513 -16.462 25.087 1.00 16.37 66 ARG D O 1
ATOM 1267 N N . GLN D 2 26 ? -18.341 -18.243 24.053 1.00 16.30 67 GLN D N 1
ATOM 1268 C CA . GLN D 2 26 ? -17.059 -18.643 23.443 1.00 15.98 67 GLN D CA 1
ATOM 1269 C C . GLN D 2 26 ? -16.591 -17.609 22.455 1.00 15.64 67 GLN D C 1
ATOM 1270 O O . GLN D 2 26 ? -15.406 -17.225 22.430 1.00 14.77 67 GLN D O 1
ATOM 1276 N N . SER D 2 27 ? -17.541 -17.222 21.610 1.00 14.04 68 SER D N 1
ATOM 1277 C CA . SER D 2 27 ? -17.325 -16.282 20.575 1.00 14.36 68 SER D CA 1
ATOM 1278 C C . SER D 2 27 ? -16.809 -14.923 21.099 1.00 14.45 68 SER D C 1
ATOM 1279 O O . SER D 2 27 ? -16.005 -14.230 20.448 1.00 14.56 68 SER D O 1
ATOM 1282 N N . ASN D 2 28 ? -17.301 -14.516 22.251 1.00 14.76 69 ASN D N 1
ATOM 1283 C CA . ASN D 2 28 ? -16.906 -13.234 22.846 1.00 15.51 69 ASN D CA 1
ATOM 1284 C C . ASN D 2 28 ? -15.488 -13.233 23.347 1.00 16.15 69 ASN D C 1
ATOM 1285 O O . ASN D 2 28 ? -14.774 -12.268 23.126 1.00 15.10 69 ASN D O 1
ATOM 1290 N N . GLN D 2 29 ? -15.097 -14.306 24.066 1.00 18.77 70 GLN D N 1
ATOM 1291 C CA . GLN D 2 29 ? -13.712 -14.487 24.462 1.00 18.95 70 GLN D CA 1
ATOM 1292 C C . GLN D 2 29 ? -12.842 -14.604 23.225 1.00 19.33 70 GLN D C 1
ATOM 1293 O O . GLN D 2 29 ? -11.716 -14.114 23.241 1.00 21.01 70 GLN D O 1
ATOM 1295 N N . ILE D 2 30 ? -13.337 -15.167 22.113 1.00 18.59 71 ILE D N 1
ATOM 1296 C CA . ILE D 2 30 ? -12.483 -15.177 20.928 1.00 17.03 71 ILE D CA 1
ATOM 1297 C C . ILE D 2 30 ? -12.317 -13.828 20.240 1.00 16.13 71 ILE D C 1
ATOM 1298 O O . ILE D 2 30 ? -11.236 -13.517 19.838 1.00 17.15 71 ILE D O 1
ATOM 1303 N N . LEU D 2 31 ? -13.375 -13.028 20.138 1.00 15.51 72 LEU D N 1
ATOM 1304 C CA . LEU D 2 31 ? -13.332 -11.671 19.627 1.00 15.07 72 LEU D CA 1
ATOM 1305 C C . LEU D 2 31 ? -12.382 -10.765 20.363 1.00 14.23 72 LEU D C 1
ATOM 1306 O O . LEU D 2 31 ? -11.709 -9.936 19.703 1.00 15.10 72 LEU D O 1
ATOM 1311 N N . ARG D 2 32 ? -12.371 -10.854 21.704 1.00 12.32 73 ARG D N 1
ATOM 1312 C CA . ARG D 2 32 ? -11.429 -10.050 22.469 1.00 11.66 73 ARG D CA 1
ATOM 1313 C C . ARG D 2 32 ? -9.941 -10.349 22.074 1.00 12.04 73 ARG D C 1
ATOM 1314 O O . ARG D 2 32 ? -9.130 -9.423 21.967 1.00 12.80 73 ARG D O 1
ATOM 1322 N N . GLU D 2 33 ? -9.598 -11.639 21.923 1.00 10.50 74 GLU D N 1
ATOM 1323 C CA . GLU D 2 33 ? -8.273 -12.071 21.557 1.00 9.94 74 GLU D CA 1
ATOM 1324 C C . GLU D 2 33 ? -7.918 -11.515 20.183 1.00 9.92 74 GLU D C 1
ATOM 1325 O O . GLU D 2 33 ? -6.891 -10.972 20.041 1.00 9.14 74 GLU D O 1
ATOM 1327 N N . ARG D 2 34 ? -8.827 -11.645 19.209 1.00 9.02 75 ARG D N 1
ATOM 1328 C CA . ARG D 2 34 ? -8.695 -11.100 17.910 1.00 9.40 75 ARG D CA 1
ATOM 1329 C C . ARG D 2 34 ? -8.458 -9.638 17.900 1.00 9.40 75 ARG D C 1
ATOM 1330 O O . ARG D 2 34 ? -7.674 -9.187 17.130 1.00 9.50 75 ARG D O 1
ATOM 1338 N N . CYS D 2 35 ? -9.173 -8.893 18.730 1.00 10.41 76 CYS D N 1
ATOM 1339 C CA . CYS D 2 35 ? -8.946 -7.420 18.861 1.00 11.77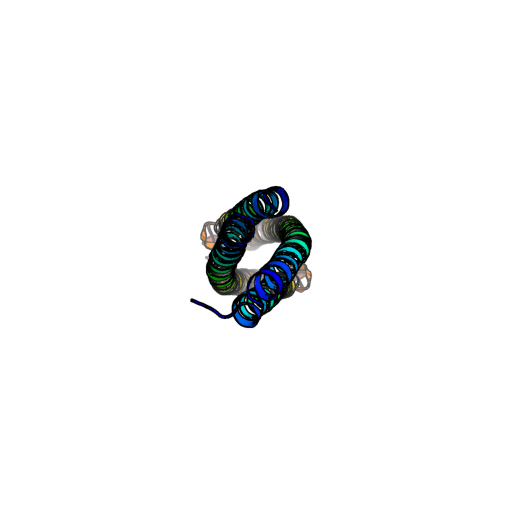 76 CYS D CA 1
ATOM 1340 C C . CYS D 2 35 ? -7.546 -7.120 19.342 1.00 11.37 76 CYS D C 1
ATOM 1341 O O . CYS D 2 35 ? -6.893 -6.218 18.817 1.00 11.32 76 CYS D O 1
ATOM 1344 N N . GLU D 2 36 ? -7.060 -7.910 20.283 1.00 11.92 77 GLU D N 1
ATOM 1345 C CA . GLU D 2 36 ? -5.692 -7.694 20.777 1.00 13.99 77 GLU D CA 1
ATOM 1346 C C . GLU D 2 36 ? -4.611 -7.938 19.688 1.00 14.17 77 GLU D C 1
ATOM 1347 O O . GLU D 2 36 ? -3.597 -7.238 19.672 1.00 11.55 77 GLU D O 1
ATOM 1353 N N . GLU D 2 37 ? -4.811 -8.985 18.867 1.00 13.71 78 GLU D N 1
ATOM 1354 C CA . GLU D 2 37 ? -3.865 -9.300 17.797 1.00 15.91 78 GLU D CA 1
ATOM 1355 C C . GLU D 2 37 ? -3.799 -8.155 16.838 1.00 14.12 78 GLU D C 1
ATOM 1356 O O . GLU D 2 37 ? -2.748 -7.820 16.364 1.00 15.32 78 GLU D O 1
ATOM 1362 N N . LEU D 2 38 ? -4.942 -7.588 16.527 1.00 13.93 79 LEU D N 1
ATOM 1363 C CA . LEU D 2 38 ? -5.025 -6.404 15.645 1.00 12.95 79 LEU D CA 1
ATOM 1364 C C . LEU D 2 38 ? -4.359 -5.168 16.252 1.00 13.14 79 LEU D C 1
ATOM 1365 O O . LEU D 2 38 ? -3.751 -4.350 15.537 1.00 13.29 79 LEU D O 1
ATOM 1370 N N . LEU D 2 39 ? -4.460 -5.003 17.558 1.00 10.46 80 LEU D N 1
ATOM 1371 C CA . LEU D 2 39 ? -3.734 -3.941 18.164 1.00 12.39 80 LEU D CA 1
ATOM 1372 C C . LEU D 2 39 ? -2.243 -4.163 17.997 1.00 14.52 80 LEU D C 1
ATOM 1373 O O . LEU D 2 39 ? -1.481 -3.196 17.718 1.00 13.67 80 LEU D O 1
ATOM 1378 N N . HIS D 2 40 ? -1.816 -5.412 18.217 1.00 14.52 81 HIS D N 1
ATOM 1379 C CA . HIS D 2 40 ? -0.393 -5.779 18.073 1.00 16.99 81 HIS D CA 1
ATOM 1380 C C . HIS D 2 40 ? 0.002 -5.570 16.614 1.00 16.49 81 HIS D C 1
ATOM 1381 O O . HIS D 2 40 ? 1.057 -4.986 16.314 1.00 17.91 81 HIS D O 1
ATOM 1388 N N . PHE D 2 41 ? -0.829 -6.051 15.691 1.00 15.08 82 PHE D N 1
ATOM 1389 C CA . PHE D 2 41 ? -0.518 -5.885 14.304 1.00 14.64 82 PHE D CA 1
ATOM 1390 C C . PHE D 2 41 ? -0.321 -4.331 13.971 1.00 15.59 82 PHE D C 1
ATOM 1391 O O . PHE D 2 41 ? 0.593 -3.928 13.256 1.00 13.45 82 PHE D O 1
ATOM 1399 N N . GLN D 2 42 ? -1.185 -3.465 14.494 1.00 16.65 83 GLN D N 1
ATOM 1400 C CA . GLN D 2 42 ? -0.987 -2.022 14.330 1.00 17.82 83 GLN D CA 1
ATOM 1401 C C . GLN D 2 42 ? 0.346 -1.517 14.904 1.00 17.84 83 GLN D C 1
ATOM 1402 O O . GLN D 2 42 ? 1.002 -0.658 14.254 1.00 18.02 83 GLN D O 1
ATOM 1408 N N . ALA D 2 43 ? 0.714 -1.940 16.133 1.00 15.36 84 ALA D N 1
ATOM 1409 C CA . ALA D 2 43 ? 2.084 -1.650 16.586 1.00 16.19 84 ALA D CA 1
ATOM 1410 C C . ALA D 2 43 ? 3.244 -2.167 15.626 1.00 17.33 84 ALA D C 1
ATOM 1411 O O . ALA D 2 43 ? 4.250 -1.460 15.442 1.00 17.38 84 ALA D O 1
ATOM 1413 N N . SER D 2 44 ? 3.100 -3.330 14.962 1.00 16.88 85 SER D N 1
ATOM 1414 C CA . SER D 2 44 ? 4.201 -3.748 14.109 1.00 18.39 85 SER D CA 1
ATOM 1415 C C . SER D 2 44 ? 4.188 -3.047 12.766 1.00 18.48 85 SER D C 1
ATOM 1416 O O . SER D 2 44 ? 5.257 -2.892 12.211 1.00 19.72 85 SER D O 1
ATOM 1419 N N . GLN D 2 45 ? 2.996 -2.742 12.229 1.00 17.30 86 GLN D N 1
ATOM 1420 C CA . GLN D 2 45 ? 2.826 -1.931 11.024 1.00 18.37 86 GLN D CA 1
ATOM 1421 C C . GLN D 2 45 ? 3.524 -0.544 11.221 1.00 17.94 86 GLN D C 1
ATOM 1422 O O . GLN D 2 45 ? 4.289 -0.111 10.386 1.00 17.87 86 GLN D O 1
ATOM 1428 N N . ARG D 2 46 ? 3.271 0.088 12.354 1.00 16.14 87 ARG D N 1
ATOM 1429 C CA . ARG D 2 46 ? 3.887 1.309 12.731 1.00 17.61 87 ARG D CA 1
ATOM 1430 C C . ARG D 2 46 ? 5.410 1.201 12.877 1.00 16.26 87 ARG D C 1
ATOM 1431 O O . ARG D 2 46 ? 6.099 2.029 12.361 1.00 15.95 87 ARG D O 1
ATOM 1439 N N . GLU D 2 47 ? 5.937 0.158 13.511 1.00 15.73 88 GLU D N 1
ATOM 1440 C CA . GLU D 2 47 ? 7.397 0.002 13.527 1.00 16.89 88 GLU D CA 1
ATOM 1441 C C . GLU D 2 47 ? 7.965 -0.229 12.133 1.00 17.55 88 GLU D C 1
ATOM 1442 O O . GLU D 2 47 ? 9.049 0.242 11.871 1.00 19.70 88 GLU D O 1
ATOM 1444 N N . GLU D 2 48 ? 7.269 -0.971 11.269 1.00 16.85 89 GLU D N 1
ATOM 1445 C CA . GLU D 2 48 ? 7.759 -1.225 9.907 1.00 17.04 89 GLU D CA 1
ATOM 1446 C C . GLU D 2 48 ? 7.824 0.075 9.035 1.00 16.33 89 GLU D C 1
ATOM 1447 O O . GLU D 2 48 ? 8.772 0.244 8.267 1.00 15.59 89 GLU D O 1
ATOM 1453 N N . LYS D 2 49 ? 6.806 0.926 9.099 1.00 15.90 90 LYS D N 1
ATOM 1454 C CA . LYS D 2 49 ? 6.825 2.159 8.327 1.00 15.38 90 LYS D CA 1
ATOM 1455 C C . LYS D 2 49 ? 7.945 3.148 8.783 1.00 13.82 90 LYS D C 1
ATOM 1456 O O . LYS D 2 49 ? 8.517 3.893 7.974 1.00 15.78 90 LYS D O 1
ATOM 1462 N N . GLU D 2 50 ? 8.160 3.233 10.085 1.00 11.88 91 GLU D N 1
ATOM 1463 C CA . GLU D 2 50 ? 9.173 4.103 10.690 1.00 9.98 91 GLU D CA 1
ATOM 1464 C C . GLU D 2 50 ? 10.514 3.693 10.195 1.00 8.79 91 GLU D C 1
ATOM 1465 O O . GLU D 2 50 ? 11.228 4.480 9.736 1.00 6.56 91 GLU D O 1
ATOM 1467 N N . PHE D 2 51 ? 10.787 2.404 10.235 1.00 10.12 92 PHE D N 1
ATOM 1468 C CA . PHE D 2 51 ? 11.974 1.752 9.617 1.00 11.68 92 PHE D CA 1
ATOM 1469 C C . PHE D 2 51 ? 12.113 2.055 8.143 1.00 11.35 92 PHE D C 1
ATOM 1470 O O . PHE D 2 51 ? 13.203 2.349 7.705 1.00 12.72 92 PHE D O 1
ATOM 1478 N N . LEU D 2 52 ? 11.034 1.954 7.348 1.00 11.76 93 LEU D N 1
ATOM 1479 C CA . LEU D 2 52 ? 11.143 2.177 5.906 1.00 9.99 93 LEU D CA 1
ATOM 1480 C C . LEU D 2 52 ? 11.332 3.660 5.632 1.00 10.33 93 LEU D C 1
ATOM 1481 O O . LEU D 2 52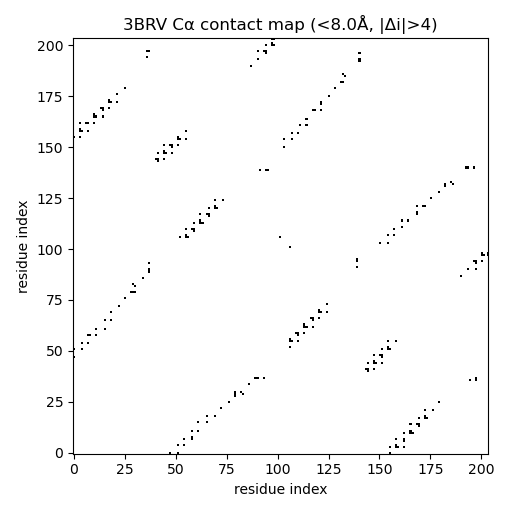 ? 11.955 4.006 4.680 1.00 6.71 93 LEU D O 1
ATOM 1486 N N . MET D 2 53 ? 10.744 4.523 6.496 1.00 9.12 94 MET D N 1
ATOM 1487 C CA A MET D 2 53 ? 10.917 5.939 6.329 0.50 9.87 94 MET D CA 1
ATOM 1488 C CA B MET D 2 53 ? 10.880 5.973 6.416 0.50 10.48 94 MET D CA 1
ATOM 1489 C C . MET D 2 53 ? 12.358 6.336 6.558 1.00 11.15 94 MET D C 1
ATOM 1490 O O . MET D 2 53 ? 12.887 7.121 5.749 1.00 11.34 94 MET D O 1
ATOM 1499 N N . CYS D 2 54 ? 13.042 5.745 7.572 1.00 12.20 95 CYS D N 1
ATOM 1500 C CA . CYS D 2 54 ? 14.535 5.957 7.736 1.00 14.51 95 CYS D CA 1
ATOM 1501 C C . CYS D 2 54 ? 15.323 5.501 6.517 1.00 13.07 95 CYS D C 1
ATOM 1502 O O . CYS D 2 54 ? 16.247 6.183 6.032 1.00 11.77 95 CYS D O 1
ATOM 1505 N N . LYS D 2 55 ? 15.006 4.310 6.049 1.00 12.51 96 LYS D N 1
ATOM 1506 C CA . LYS D 2 55 ? 15.699 3.797 4.840 1.00 11.93 96 LYS D CA 1
ATOM 1507 C C . LYS D 2 55 ? 15.486 4.697 3.599 1.00 12.02 96 LYS D C 1
ATOM 1508 O O . LYS D 2 55 ? 16.417 4.965 2.919 1.00 12.74 96 LYS D O 1
ATOM 1514 N N . PHE D 2 56 ? 14.260 5.051 3.268 1.00 12.42 97 PHE D N 1
ATOM 1515 C CA . PHE D 2 56 ? 13.936 6.021 2.229 1.00 15.49 97 PHE D CA 1
ATOM 1516 C C . PHE D 2 56 ? 14.757 7.303 2.392 1.00 15.76 97 PHE D C 1
ATOM 1517 O O . PHE D 2 56 ? 15.357 7.729 1.486 1.00 15.88 97 PHE D O 1
ATOM 1525 N N . GLN D 2 57 ? 14.716 7.950 3.543 1.00 18.08 98 GLN D N 1
ATOM 1526 C CA . GLN D 2 57 ? 15.561 9.122 3.835 1.00 17.76 98 GLN D CA 1
ATOM 1527 C C . GLN D 2 57 ? 17.068 8.912 3.654 1.00 17.79 98 GLN D C 1
ATOM 1528 O O . GLN D 2 57 ? 17.698 9.643 2.910 1.00 18.14 98 GLN D O 1
ATOM 1534 N N . GLU D 2 58 ? 17.662 7.913 4.295 1.00 17.73 99 GLU D N 1
ATOM 1535 C CA . GLU D 2 58 ? 19.051 7.547 4.021 1.00 18.57 99 GLU D CA 1
ATOM 1536 C C . GLU D 2 58 ? 19.322 7.285 2.569 1.00 16.10 99 GLU D C 1
ATOM 1537 O O . GLU D 2 58 ? 20.396 7.625 2.065 1.00 15.34 99 GLU D O 1
ATOM 1543 N N . ALA D 2 59 ? 18.422 6.623 1.856 1.00 14.91 100 ALA D N 1
ATOM 1544 C CA . ALA D 2 59 ? 18.731 6.339 0.429 1.00 14.83 100 ALA D CA 1
ATOM 1545 C C . ALA D 2 59 ? 18.669 7.603 -0.459 1.00 15.10 100 ALA D C 1
ATOM 1546 O O . ALA D 2 59 ? 19.517 7.754 -1.387 1.00 14.08 100 ALA D O 1
ATOM 1548 N N . ARG D 2 60 ? 17.666 8.472 -0.214 1.00 15.16 101 ARG D N 1
ATOM 1549 C CA . ARG D 2 60 ? 17.562 9.787 -0.904 1.00 16.09 101 ARG D CA 1
ATOM 1550 C C . ARG D 2 60 ? 18.845 10.608 -0.676 1.00 15.92 101 ARG D C 1
ATOM 1551 O O . ARG D 2 60 ? 19.416 11.137 -1.642 1.00 18.28 101 ARG D O 1
ATOM 1553 N N . LYS D 2 61 ? 19.308 10.689 0.575 1.00 16.56 102 LYS D N 1
ATOM 1554 C CA . LYS D 2 61 ? 20.546 11.436 0.937 1.00 16.03 102 LYS D CA 1
ATOM 1555 C C . LYS D 2 61 ? 21.807 10.825 0.420 1.00 15.72 102 LYS D C 1
ATOM 1556 O O . LYS D 2 61 ? 22.691 11.523 0.004 1.00 15.48 102 LYS D O 1
ATOM 1558 N N . LEU D 2 62 ? 21.900 9.507 0.367 1.00 16.64 103 LEU D N 1
ATOM 1559 C CA . LEU D 2 62 ? 23.054 8.881 -0.249 1.00 15.83 103 LEU D CA 1
ATOM 1560 C C . LEU D 2 62 ? 23.037 9.101 -1.733 1.00 15.20 103 LEU D C 1
ATOM 1561 O O . LEU D 2 62 ? 24.072 9.298 -2.373 1.00 16.03 103 LEU D O 1
ATOM 1566 N N . VAL D 2 63 ? 21.891 9.126 -2.324 1.00 15.85 104 VAL D N 1
ATOM 1567 C CA . VAL D 2 63 ? 21.905 9.445 -3.783 1.00 15.30 104 VAL D CA 1
ATOM 1568 C C . VAL D 2 63 ? 22.271 10.920 -4.007 1.00 18.24 104 VAL D C 1
ATOM 1569 O O . VAL D 2 63 ? 22.794 11.278 -5.088 1.00 20.47 104 VAL D O 1
ATOM 1573 N N . GLU D 2 64 ? 21.992 11.773 -3.015 1.00 19.80 105 GLU D N 1
ATOM 1574 C CA . GLU D 2 64 ? 22.250 13.205 -3.137 1.00 20.83 105 GLU D CA 1
ATOM 1575 C C . GLU D 2 64 ? 23.766 13.347 -3.143 1.00 20.70 105 GLU D C 1
ATOM 1576 O O . GLU D 2 64 ? 24.321 13.955 -4.063 1.00 19.90 105 GLU D O 1
ATOM 1582 N N . ARG D 2 65 ? 24.405 12.714 -2.132 1.00 21.00 106 ARG D N 1
ATOM 1583 C CA . ARG D 2 65 ? 25.818 12.674 -1.923 1.00 20.76 106 ARG D CA 1
ATOM 1584 C C . ARG D 2 65 ? 26.585 12.212 -3.184 1.00 23.54 106 ARG D C 1
ATOM 1585 O O . ARG D 2 65 ? 27.415 12.975 -3.725 1.00 22.01 106 ARG D O 1
ATOM 1593 N N . LEU D 2 66 ? 26.214 11.024 -3.701 1.00 23.02 107 LEU D N 1
ATOM 1594 C CA . LEU D 2 66 ? 26.863 10.403 -4.848 1.00 23.94 107 LEU D CA 1
ATOM 1595 C C . LEU D 2 66 ? 26.716 11.160 -6.158 1.00 25.03 107 LEU D C 1
ATOM 1596 O O . LEU D 2 66 ? 27.656 11.180 -6.935 1.00 24.34 107 LEU D O 1
ATOM 1601 N N . GLY D 2 67 ? 25.548 11.753 -6.398 1.00 26.72 108 GLY D N 1
ATOM 1602 C CA . GLY D 2 67 ? 25.268 12.577 -7.599 1.00 29.44 108 GLY D CA 1
ATOM 1603 C C . GLY D 2 67 ? 26.117 13.844 -7.706 1.00 31.75 108 GLY D C 1
ATOM 1604 O O . GLY D 2 67 ? 26.351 14.363 -8.811 1.00 31.42 108 GLY D O 1
ATOM 1605 N N . LEU D 2 68 ? 26.556 14.343 -6.543 1.00 34.76 109 LEU D N 1
ATOM 1606 C CA . LEU D 2 68 ? 27.616 15.377 -6.392 1.00 36.72 109 LEU D CA 1
ATOM 1607 C C . LEU D 2 68 ? 28.952 14.631 -6.426 1.00 40.14 109 LEU D C 1
ATOM 1608 O O . LEU D 2 68 ? 29.899 15.004 -5.727 1.00 41.95 109 LEU D O 1
ATOM 1613 N N . GLU D 2 69 ? 29.017 13.575 -7.241 1.00 43.17 110 GLU D N 1
ATOM 1614 C CA . GLU D 2 69 ? 29.948 12.440 -7.026 1.00 45.42 110 GLU D CA 1
ATOM 1615 C C . GLU D 2 69 ? 30.908 12.742 -5.918 1.00 45.04 110 GLU D C 1
ATOM 1616 O O . GLU D 2 69 ? 31.832 13.376 -6.341 1.00 46.59 110 GLU D O 1
#

Nearest PDB structures (foldseek):
  3brv-assembly1_A  TM=1.026E+00  e=5.607E-05  unclassified
  3brt-assembly1_C  TM=9.503E-01  e=8.549E-04  Homo sapiens

Solvent-accessible surface area: 11962 Å² total; per-residue (Å²): 48,89,148,19,46,54,62,8,122,94,10,4,59,99,0,57,79,8,1,57,86,0,42,51,49,12,91,131,29,7,83,90,52,96,24,74,43,21,169,176,96,49,46,59,8,87,126,56,14,113,52,1,43,51,12,7,110,106,13,2,94,31,2,111,83,37,9,99,49,0,106,115,3,41,24,42,16,150,103,29,57,101,52,5,79,68,34,6,67,76,0,83,127,18,3,89,185,52,63,198,147,80,47,2,128,91,2,42,60,48,12,132,54,14,16,58,97,0,56,56,6,3,94,75,4,54,65,45,22,73,60,24,8,76,93,61,111,26,83,23,23,161,168,91,48,100,59,10,90,84,44,1,98,88,0,61,55,20,7,112,107,20,4,63,48,1,104,42,22,14,100,59,3,104,123,4,30,46,39,19,156,68,28,55,61,50,5,52,66,34,22,103,82,0,27,56,18,11,127,173,40,45,148,169

GO terms:
  GO:0005515 protein binding (F, IPI)
  GO:0004674 protein serine/threonine kinase activity (F, IDA)
  GO:0005737 cytoplasm (C, IDA)
  GO:0043123 positive regulation of canonical NF-kappaB signal transduction (P, IDA)
  GO:1900016 negative regulation of cytokine production involved in inflammatory response (P, IDA)
  GO:0051604 protein maturation (P, IDA)
  GO:0008384 IkappaB kinase activity (F, TAS)
  GO:0033209 tumor necrosis factor-mediated signaling pathway (P, IMP)
  GO:1990459 transferrin receptor binding (F, IPI)
  GO:0045944 positive regulation of transcription by RNA polymerase II (P, IDA)
  GO:0097110 scaffold protein binding (F, IDA)
  GO:0045893 positive regulation of DNA-templated transcription (P, IDA)
  GO:0008384 IkappaB kinase activity (F, IDA)
  GO:0042803 protein homodimerization activity (F, IDA)
  GO:0018105 peptidyl-serine phosphorylation (P, IDA)
  GO:0006468 protein phosphorylation (P, IDA)
  GO:0007249 canonical NF-kappaB signal transduction (P, IDA)
  GO:0071356 cellular response to tumor necrosis factor (P, IDA)
  GO:0046982 protein heterodimerization activity (F, IDA)
  GO:0045121 membrane raft (C, EXP)